Protein AF-A0A931L0X5-F1 (afdb_monomer)

Solvent-accessible surface area (backbone atoms only — not comparable to full-atom values): 12148 Å² total; per-residue (Å²): 142,81,86,83,79,82,79,72,86,76,86,84,64,83,80,80,80,68,85,73,85,67,81,81,70,59,64,71,62,54,51,55,50,45,56,51,48,52,60,43,73,73,31,73,64,47,58,53,52,53,51,51,50,53,50,52,52,52,51,48,46,69,73,38,57,85,93,69,36,87,44,85,59,88,48,49,61,60,52,52,51,52,53,50,52,55,60,59,45,52,61,56,49,52,60,49,46,57,52,50,53,52,51,51,50,52,53,50,51,52,50,50,55,49,48,54,49,51,50,52,52,49,53,49,50,53,51,52,50,52,51,51,50,50,56,49,50,66,73,62,30,68,67,56,55,49,47,54,54,44,54,55,49,50,54,50,52,52,51,50,50,51,53,53,50,54,52,51,52,60,62,56,64,78,74,71,82,80,84,84,86,81,87,81,90,85,88,87,82,89,82,85,88,80,86,88,134

Radius of gyration: 58.22 Å; Cα contacts (8 Å, |Δi|>4): 18; chains: 1; bounding box: 134×141×143 Å

Sequence (197 aa):
MARESSRGPRLDQPLERGITLRPSVDPERVGRLSERIARFLGSWRFIGYMTAFIVAWVTWNVAGPKSLRFDEWQFIGLTLLLSLQASYAAPLILLAQNRQADRDRVQYQEDRARTERLIADTEYLMREIASLRVALGEVATRDYLRSELRDLLDDLDEREARIAQSRKKKGKGAAREPLPDDDADEEPGVGTPASAE

Secondary structure (DSSP, 8-state):
-------PPPTTS-------------HHHHHHHHHHHHHHHTSHHHHHHHHHHHHHHHHHHHHS-GGG-S--STTHHHHHHHHHHHHHHHHHHHHHHHHHHHHHHHHHHHHHHHHHHHHHHHHHHHHHHHHHHHHHHHHT-HHHHHHHHHHHHHHHHHHHHHHHHHHHHHHHHTT--PPPPPP--------------

Foldseek 3Di:
DDDDDDDDDDPPDPPPPPPPPPPPPPCVVLVVVLVVVVVLVPDPVNVVVVVVVVVVLVCCQVVPDPVPNPDPDDPVVVVVVVVVVVVVVVVSVVSSVVVVVVVVVVVVVVVVVVVVVVVVVVVVVVVVVVVVVVVCCVVPPVVVVVVVVVVVVVVVVVVVVVVVVVVVVVVVVVVDDDDDDDDDDDDDDDDDDDDDD

pLDDT: mean 76.46, std 15.58, range [41.47, 97.38]

Structure (mmCIF, N/CA/C/O backbone):
data_AF-A0A931L0X5-F1
#
_entry.id   AF-A0A931L0X5-F1
#
loop_
_atom_site.group_PDB
_atom_site.id
_atom_site.type_symbol
_atom_site.label_atom_id
_atom_site.label_alt_id
_atom_site.label_comp_id
_atom_site.label_asym_id
_atom_site.label_entity_id
_atom_site.label_seq_id
_atom_site.pdbx_PDB_ins_code
_atom_site.Cartn_x
_atom_site.Cartn_y
_atom_site.Cartn_z
_atom_site.occupancy
_atom_site.B_iso_or_equiv
_atom_site.auth_seq_id
_atom_site.auth_comp_id
_atom_site.auth_asym_id
_atom_site.auth_atom_id
_atom_site.pdbx_PDB_model_num
ATOM 1 N N . MET A 1 1 ? -26.056 67.858 12.641 1.00 46.88 1 MET A N 1
ATOM 2 C CA . MET A 1 1 ? -24.618 67.533 12.768 1.00 46.88 1 MET A CA 1
ATOM 3 C C . MET A 1 1 ? -24.477 66.042 13.040 1.00 46.88 1 MET A C 1
ATOM 5 O O . MET A 1 1 ? -24.673 65.628 14.172 1.00 46.88 1 MET A O 1
ATOM 9 N N . ALA A 1 2 ? -24.176 65.240 12.021 1.00 44.97 2 ALA A N 1
ATOM 10 C CA . ALA A 1 2 ? -23.762 63.847 12.183 1.00 44.97 2 ALA A CA 1
ATOM 11 C C . ALA A 1 2 ? -22.437 63.698 11.426 1.00 44.97 2 ALA A C 1
ATOM 13 O O . ALA A 1 2 ? -22.382 63.976 10.232 1.00 44.97 2 ALA A O 1
ATOM 14 N N . ARG A 1 3 ? -21.350 63.394 12.145 1.00 50.97 3 ARG A N 1
ATOM 15 C CA . ARG A 1 3 ? -20.021 63.192 11.557 1.00 50.97 3 ARG A CA 1
ATOM 16 C C . ARG A 1 3 ? -19.936 61.768 11.022 1.00 50.97 3 ARG A C 1
ATOM 18 O O . ARG A 1 3 ? -19.975 60.811 11.790 1.00 50.97 3 ARG A O 1
ATOM 25 N N . GLU A 1 4 ? -19.796 61.658 9.713 1.00 52.59 4 GLU A N 1
ATOM 26 C CA . GLU A 1 4 ? -19.489 60.422 9.007 1.00 52.59 4 GLU A CA 1
ATOM 27 C C . GLU A 1 4 ? -18.023 60.058 9.284 1.00 52.59 4 GLU A C 1
ATOM 29 O O . GLU A 1 4 ? -17.098 60.808 8.971 1.00 52.59 4 GLU A O 1
ATOM 34 N N . SER A 1 5 ? -17.802 58.943 9.978 1.00 53.59 5 SER A N 1
ATOM 35 C CA . SER A 1 5 ? -16.467 58.450 10.315 1.00 53.59 5 SER A CA 1
ATOM 36 C C . SER A 1 5 ? -15.998 57.494 9.222 1.00 53.59 5 SER A C 1
ATOM 38 O O . SER A 1 5 ? -16.302 56.304 9.235 1.00 53.59 5 SER A O 1
ATOM 40 N N . SER A 1 6 ? -15.246 58.033 8.262 1.00 57.66 6 SER A N 1
ATOM 41 C CA . SER A 1 6 ? -14.539 57.246 7.250 1.00 57.66 6 SER A CA 1
ATOM 42 C C . SER A 1 6 ? -13.480 56.368 7.927 1.00 57.66 6 SER A C 1
ATOM 44 O O . SER A 1 6 ? -12.450 56.854 8.398 1.00 57.66 6 SER A O 1
ATOM 46 N N . ARG A 1 7 ? -13.752 55.062 8.035 1.00 61.16 7 ARG A N 1
ATOM 47 C CA . ARG A 1 7 ? -12.764 54.060 8.458 1.00 61.16 7 ARG A CA 1
ATOM 48 C C . ARG A 1 7 ? -11.883 53.720 7.260 1.00 61.16 7 ARG A C 1
ATOM 50 O O . ARG A 1 7 ? -12.317 53.011 6.357 1.00 61.16 7 ARG A O 1
ATOM 57 N N . GLY A 1 8 ? -10.651 54.222 7.270 1.00 70.00 8 GLY A N 1
ATOM 58 C CA . GLY A 1 8 ? -9.634 53.848 6.290 1.00 70.00 8 GLY A CA 1
ATOM 59 C C . GLY A 1 8 ? -9.249 52.358 6.371 1.00 70.00 8 GLY A C 1
ATOM 60 O O . GLY A 1 8 ? -9.471 51.720 7.407 1.00 70.00 8 GLY A O 1
ATOM 61 N N . PRO A 1 9 ? -8.669 51.791 5.295 1.00 61.50 9 PRO A N 1
ATOM 62 C CA . PRO A 1 9 ? -8.225 50.400 5.258 1.00 61.50 9 PRO A CA 1
ATOM 63 C C . PRO A 1 9 ? -7.158 50.147 6.329 1.00 61.50 9 PRO A C 1
ATOM 65 O O . PRO A 1 9 ? -6.150 50.848 6.399 1.00 61.50 9 PRO A O 1
ATOM 68 N N . ARG A 1 10 ? -7.397 49.157 7.193 1.00 61.41 10 ARG A N 1
ATOM 69 C CA . ARG A 1 10 ? -6.482 48.776 8.276 1.00 61.41 10 ARG A CA 1
ATOM 70 C C . ARG A 1 10 ? -5.200 48.173 7.693 1.00 61.41 10 ARG A C 1
ATOM 72 O O . ARG A 1 10 ? -5.260 47.166 6.999 1.00 61.41 10 ARG A O 1
ATOM 79 N N . LEU A 1 11 ? -4.064 48.781 8.030 1.00 62.03 11 LEU A N 1
ATOM 80 C CA . LEU A 1 11 ? -2.701 48.420 7.605 1.00 62.03 11 LEU A CA 1
ATOM 81 C C . LEU A 1 11 ? -2.103 47.203 8.349 1.00 62.03 11 LEU A C 1
ATOM 83 O O . LEU A 1 11 ? -0.922 46.921 8.193 1.00 62.03 11 LEU A O 1
ATOM 87 N N . ASP A 1 12 ? -2.903 46.478 9.136 1.00 62.66 12 ASP A N 1
ATOM 88 C CA . ASP A 1 12 ? -2.443 45.403 10.037 1.00 62.66 12 ASP A CA 1
ATOM 89 C C . ASP A 1 12 ? -2.510 43.988 9.442 1.00 62.66 12 ASP A C 1
ATOM 91 O O . ASP A 1 12 ? -2.267 43.003 10.137 1.00 62.66 12 ASP A O 1
ATOM 95 N N . GLN A 1 13 ? -2.852 43.846 8.162 1.00 65.62 13 GLN A N 1
ATOM 96 C CA . GLN A 1 13 ? -2.808 42.546 7.495 1.00 65.62 13 GLN A CA 1
ATOM 97 C C . GLN A 1 13 ? -1.545 42.484 6.639 1.00 65.62 13 GLN A C 1
ATOM 99 O O . GLN A 1 13 ? -1.450 43.249 5.674 1.00 65.62 13 GLN A O 1
ATOM 104 N N . PRO A 1 14 ? -0.569 41.611 6.954 1.00 57.75 14 PRO A N 1
ATOM 105 C CA . PRO A 1 14 ? 0.544 41.401 6.047 1.00 57.75 14 PRO A CA 1
ATOM 106 C C . PRO A 1 14 ? -0.031 40.909 4.716 1.00 57.75 14 PRO A C 1
ATOM 108 O O . PRO A 1 14 ? -0.659 39.853 4.645 1.00 57.75 14 PRO A O 1
ATOM 111 N N . LEU A 1 15 ? 0.142 41.703 3.655 1.00 63.16 15 LEU A N 1
ATOM 112 C CA . LEU A 1 15 ? -0.105 41.242 2.296 1.00 63.16 15 LEU A CA 1
ATOM 113 C C . LEU A 1 15 ? 0.937 40.164 1.993 1.00 63.16 15 LEU A C 1
ATOM 115 O O . LEU A 1 15 ? 2.028 40.456 1.503 1.00 63.16 15 LEU A O 1
ATOM 119 N N . GLU A 1 16 ? 0.593 38.908 2.259 1.00 57.03 16 GLU A N 1
ATOM 120 C CA . GLU A 1 16 ? 1.316 37.754 1.741 1.00 57.03 16 GLU A CA 1
ATOM 121 C C . GLU A 1 16 ? 1.085 37.668 0.230 1.00 57.03 16 GLU A C 1
ATOM 123 O O . GLU A 1 16 ? 0.343 36.834 -0.287 1.00 57.03 16 GLU A O 1
ATOM 128 N N . ARG A 1 17 ? 1.727 38.564 -0.523 1.00 55.00 17 ARG A N 1
ATOM 129 C CA . ARG A 1 17 ? 1.805 38.475 -1.980 1.00 55.00 17 ARG A CA 1
ATOM 130 C C . ARG A 1 17 ? 2.902 37.483 -2.353 1.00 55.00 17 ARG A C 1
ATOM 132 O O . ARG A 1 17 ? 3.867 37.812 -3.032 1.00 55.00 17 ARG A O 1
ATOM 139 N N . GLY A 1 18 ? 2.748 36.253 -1.873 1.00 61.31 18 GLY A N 1
ATOM 140 C CA . GLY A 1 18 ? 3.512 35.119 -2.353 1.00 61.31 18 GLY A CA 1
ATOM 141 C C . GLY A 1 18 ? 2.998 34.769 -3.741 1.00 61.31 18 GLY A C 1
ATOM 142 O O . GLY A 1 18 ? 1.877 34.282 -3.884 1.00 61.31 18 GLY A O 1
ATOM 143 N N . ILE A 1 19 ? 3.807 35.012 -4.772 1.00 62.66 19 ILE A N 1
ATOM 144 C CA . ILE A 1 19 ? 3.613 34.378 -6.078 1.00 62.66 19 ILE A CA 1
ATOM 145 C C . ILE A 1 19 ? 3.841 32.883 -5.845 1.00 62.66 19 ILE A C 1
ATOM 147 O O . ILE A 1 19 ? 4.950 32.368 -5.962 1.00 62.66 19 ILE A O 1
ATOM 151 N N . THR A 1 20 ? 2.793 32.186 -5.421 1.00 60.72 20 THR A N 1
ATOM 152 C CA . THR A 1 20 ? 2.813 30.740 -5.275 1.00 60.72 20 THR A CA 1
ATOM 153 C C . THR A 1 20 ? 2.701 30.157 -6.676 1.00 60.72 20 THR A C 1
ATOM 155 O O . THR A 1 20 ? 1.620 29.874 -7.181 1.00 60.72 20 THR A O 1
ATOM 158 N N . LEU A 1 21 ? 3.852 29.978 -7.330 1.00 58.06 21 LEU A N 1
ATOM 159 C CA . LEU A 1 21 ? 3.999 29.044 -8.444 1.00 58.06 21 LEU A CA 1
ATOM 160 C C . LEU A 1 21 ? 3.809 27.627 -7.889 1.00 58.06 21 LEU A C 1
ATOM 162 O O . LEU A 1 21 ? 4.753 26.865 -7.710 1.00 58.06 21 LEU A O 1
ATOM 166 N N . ARG A 1 22 ? 2.567 27.280 -7.554 1.00 60.06 22 ARG A N 1
ATOM 167 C CA . ARG A 1 22 ? 2.145 25.891 -7.441 1.00 60.06 22 ARG A CA 1
ATOM 168 C C . ARG A 1 22 ? 1.730 25.483 -8.847 1.00 60.06 22 ARG A C 1
ATOM 170 O O . ARG A 1 22 ? 0.642 25.874 -9.264 1.00 60.06 22 ARG A O 1
ATOM 177 N N . PRO A 1 23 ? 2.566 24.761 -9.612 1.00 60.97 23 PRO A N 1
ATOM 178 C CA . PRO A 1 23 ? 2.079 24.142 -10.830 1.00 60.97 23 PRO A CA 1
ATOM 179 C C . PRO A 1 23 ? 0.945 23.194 -10.426 1.00 60.97 23 PRO A C 1
ATOM 181 O O . PRO A 1 23 ? 1.174 22.168 -9.787 1.00 60.97 23 PRO A O 1
ATOM 184 N N . SER A 1 24 ? -0.293 23.581 -10.735 1.00 59.97 24 SER A N 1
ATOM 185 C CA . SER A 1 24 ? -1.482 22.756 -10.552 1.00 59.97 24 SER A CA 1
ATOM 186 C C . SER A 1 24 ? -1.460 21.664 -11.618 1.00 59.97 24 SER A C 1
ATOM 188 O O . SER A 1 24 ? -2.098 21.761 -12.666 1.00 59.97 24 SER A O 1
ATOM 190 N N . VAL A 1 25 ? -0.623 20.654 -11.404 1.00 62.56 25 VAL A N 1
ATOM 191 C CA . VAL A 1 25 ? -0.620 19.459 -12.240 1.00 62.56 25 VAL A CA 1
ATOM 192 C C . VAL A 1 25 ? -1.900 18.698 -11.908 1.00 62.56 25 VAL A C 1
ATOM 194 O O . VAL A 1 25 ? -2.009 18.161 -10.810 1.00 62.56 25 VAL A O 1
ATOM 197 N N . ASP A 1 26 ? -2.869 18.691 -12.832 1.00 70.94 26 ASP A N 1
ATOM 198 C CA . ASP A 1 26 ? -4.170 18.025 -12.665 1.00 70.94 26 ASP A CA 1
ATOM 199 C C . ASP A 1 26 ? -3.981 16.555 -12.225 1.00 70.94 26 ASP A C 1
ATOM 201 O O . ASP A 1 26 ? -3.551 15.715 -13.038 1.00 70.94 26 ASP A O 1
ATOM 205 N N . PRO A 1 27 ? -4.317 16.207 -10.971 1.00 65.06 27 PRO A N 1
ATOM 206 C CA . PRO A 1 27 ? -4.057 14.881 -10.418 1.00 65.06 27 PRO A CA 1
ATOM 207 C C . PRO A 1 27 ? -4.830 13.773 -11.154 1.00 65.06 27 PRO A C 1
ATOM 209 O O . PRO A 1 27 ? -4.306 12.667 -11.318 1.00 65.06 27 PRO A O 1
ATOM 212 N N . GLU A 1 28 ? -6.016 14.053 -11.713 1.00 69.25 28 GLU A N 1
ATOM 213 C CA . GLU A 1 28 ? -6.766 13.090 -12.534 1.00 69.25 28 GLU A CA 1
ATOM 214 C C . GLU A 1 28 ? -6.077 12.719 -13.858 1.00 69.25 28 GLU A C 1
ATOM 216 O O . GLU A 1 28 ? -6.236 11.594 -14.349 1.00 69.25 28 GLU A O 1
ATOM 221 N N . ARG A 1 29 ? -5.346 13.647 -14.495 1.00 70.62 29 ARG A N 1
ATOM 222 C CA . ARG A 1 29 ? -4.695 13.384 -15.795 1.00 70.62 29 ARG A CA 1
ATOM 223 C C . ARG A 1 29 ? -3.468 12.502 -15.610 1.00 70.62 29 ARG A C 1
ATOM 225 O O . ARG A 1 29 ? -3.312 11.504 -16.315 1.00 70.62 29 ARG A O 1
ATOM 232 N N . VAL A 1 30 ? -2.650 12.830 -14.614 1.00 68.38 30 VAL A N 1
ATOM 233 C CA . VAL A 1 30 ? -1.485 12.027 -14.228 1.00 68.38 30 VAL A CA 1
ATOM 234 C C . VAL A 1 30 ? -1.932 10.673 -13.683 1.00 68.38 30 VAL A C 1
ATOM 236 O O . VAL A 1 30 ? -1.356 9.650 -14.038 1.00 68.38 30 VAL A O 1
ATOM 239 N N . GLY A 1 31 ? -3.023 10.625 -12.913 1.00 68.75 31 GLY A N 1
ATOM 240 C CA . GLY A 1 31 ? -3.539 9.381 -12.352 1.00 68.75 31 GLY A CA 1
ATOM 241 C C . GLY A 1 31 ? -3.934 8.339 -13.403 1.00 68.75 31 GLY A C 1
ATOM 242 O O . GLY A 1 31 ? -3.575 7.166 -13.260 1.00 68.75 31 GLY A O 1
ATOM 243 N N . ARG A 1 32 ? -4.616 8.768 -14.474 1.00 74.69 32 ARG A N 1
ATOM 244 C CA . ARG A 1 32 ? -4.987 7.903 -15.607 1.00 74.69 32 ARG A CA 1
ATOM 245 C C . ARG A 1 32 ? -3.776 7.477 -16.437 1.00 74.69 32 ARG A C 1
ATOM 247 O O . ARG A 1 32 ? -3.718 6.335 -16.896 1.00 74.69 32 ARG A O 1
ATOM 254 N N . LEU A 1 33 ? -2.804 8.373 -16.617 1.00 71.00 33 LEU A N 1
ATOM 255 C CA . LEU A 1 33 ? -1.562 8.068 -17.325 1.00 71.00 33 LEU A CA 1
ATOM 256 C C . LEU A 1 33 ? -0.737 7.019 -16.567 1.00 71.00 33 LEU A C 1
ATOM 258 O O . LEU A 1 33 ? -0.349 6.012 -17.156 1.00 71.00 33 LEU A O 1
ATOM 262 N N . SER A 1 34 ? -0.552 7.192 -15.258 1.00 70.62 34 SER A N 1
ATOM 263 C CA . SER A 1 34 ? 0.202 6.261 -14.413 1.00 70.62 34 SER A CA 1
ATOM 264 C C . SER A 1 34 ? -0.427 4.872 -14.367 1.00 70.62 34 SER A C 1
ATOM 266 O O . SER A 1 34 ? 0.283 3.877 -14.415 1.00 70.62 34 SER A O 1
ATOM 268 N N . GLU A 1 35 ? -1.755 4.769 -14.332 1.00 77.44 35 GLU A N 1
ATOM 269 C CA . GLU A 1 35 ? -2.443 3.472 -14.366 1.00 77.44 35 GLU A CA 1
ATOM 270 C C . GLU A 1 35 ? -2.296 2.747 -15.712 1.00 77.44 35 GLU A C 1
ATOM 272 O O . GLU A 1 35 ? -2.238 1.516 -15.772 1.00 77.44 35 GLU A O 1
ATOM 277 N N . ARG A 1 36 ? -2.191 3.499 -16.812 1.00 78.38 36 ARG A N 1
ATOM 278 C CA . ARG A 1 36 ? -1.884 2.937 -18.130 1.00 78.38 36 ARG A CA 1
ATOM 279 C C . ARG A 1 36 ? -0.424 2.490 -18.216 1.00 78.38 36 ARG A C 1
ATOM 281 O O . ARG A 1 36 ? -0.170 1.396 -18.710 1.00 78.38 36 ARG A O 1
ATOM 288 N N . ILE A 1 37 ? 0.505 3.296 -17.701 1.00 76.62 37 ILE A N 1
ATOM 289 C CA . ILE A 1 37 ? 1.940 2.982 -17.655 1.00 76.62 37 ILE A CA 1
ATOM 290 C C . ILE A 1 37 ? 2.197 1.761 -16.764 1.00 76.62 37 ILE A C 1
ATOM 292 O O . ILE A 1 37 ? 2.895 0.852 -17.192 1.00 76.62 37 ILE A O 1
ATOM 296 N N . ALA A 1 38 ? 1.584 1.676 -15.581 1.00 78.50 38 ALA A N 1
ATOM 297 C CA . ALA A 1 38 ? 1.747 0.544 -14.667 1.00 78.50 38 ALA A CA 1
ATOM 298 C C . ALA A 1 38 ? 1.288 -0.781 -15.296 1.00 78.50 38 ALA A C 1
ATOM 300 O O . ALA A 1 38 ? 2.010 -1.776 -15.254 1.00 78.50 38 ALA A O 1
ATOM 301 N N . ARG A 1 39 ? 0.123 -0.784 -15.960 1.00 80.69 39 ARG A N 1
ATOM 302 C CA . ARG A 1 39 ? -0.362 -1.962 -16.698 1.00 80.69 39 ARG A CA 1
ATOM 303 C C . ARG A 1 39 ? 0.516 -2.312 -17.900 1.00 80.69 39 ARG A C 1
ATOM 305 O O . ARG A 1 39 ? 0.600 -3.479 -18.269 1.00 80.69 39 ARG A O 1
ATOM 312 N N . PHE A 1 40 ? 1.149 -1.317 -18.515 1.00 79.25 40 PHE A N 1
ATOM 313 C CA . PHE A 1 40 ? 2.022 -1.514 -19.667 1.00 79.25 40 PHE A CA 1
ATOM 314 C C . PHE A 1 40 ? 3.392 -2.079 -19.264 1.00 79.25 40 PHE A C 1
ATOM 316 O O . PHE A 1 40 ? 3.806 -3.090 -19.823 1.00 79.25 40 PHE A O 1
ATOM 323 N N . LEU A 1 41 ? 4.052 -1.495 -18.256 1.00 81.38 41 LEU A N 1
ATOM 324 C CA . LEU A 1 41 ? 5.352 -1.948 -17.736 1.00 81.38 41 LEU A CA 1
ATOM 325 C C . LEU A 1 41 ? 5.273 -3.329 -17.068 1.00 81.38 41 LEU A C 1
ATOM 327 O O . LEU A 1 41 ? 6.222 -4.097 -17.161 1.00 81.38 41 LEU A O 1
ATOM 331 N N . GLY A 1 42 ? 4.147 -3.665 -16.428 1.00 76.38 42 GLY A N 1
ATOM 332 C CA . GLY A 1 42 ? 3.932 -4.980 -15.811 1.00 76.38 42 GLY A CA 1
ATOM 333 C C . GLY A 1 42 ? 3.549 -6.098 -16.790 1.00 76.38 42 GLY A C 1
ATOM 334 O O . GLY A 1 42 ? 3.360 -7.237 -16.372 1.00 76.38 42 GLY A O 1
ATOM 335 N N . SER A 1 43 ? 3.396 -5.803 -18.086 1.00 87.75 43 SER A N 1
ATOM 336 C CA . SER A 1 43 ? 2.981 -6.789 -19.086 1.00 87.75 43 SER A CA 1
ATOM 337 C C . SER A 1 43 ? 4.180 -7.456 -19.760 1.00 87.75 43 SER A C 1
ATOM 339 O O . SER A 1 43 ? 5.087 -6.783 -20.245 1.00 87.75 43 SER A O 1
ATOM 341 N N . TRP A 1 44 ? 4.123 -8.781 -19.939 1.00 90.25 44 TRP A N 1
ATOM 342 C CA . TRP A 1 44 ? 5.108 -9.546 -20.725 1.00 90.25 44 TRP A CA 1
ATOM 343 C C . TRP A 1 44 ? 5.284 -9.020 -22.163 1.00 90.25 44 TRP A C 1
ATOM 345 O O . TRP A 1 44 ? 6.337 -9.170 -22.782 1.00 90.25 44 TRP A O 1
ATOM 355 N N . ARG A 1 45 ? 4.258 -8.347 -22.703 1.00 88.50 45 ARG A N 1
ATOM 356 C CA . ARG A 1 45 ? 4.294 -7.742 -24.040 1.00 88.50 45 ARG A CA 1
ATOM 357 C C . ARG A 1 45 ? 5.338 -6.631 -24.155 1.00 88.50 45 ARG A C 1
ATOM 359 O O . ARG A 1 45 ? 5.948 -6.508 -25.210 1.00 88.50 45 ARG A O 1
ATOM 366 N N . PHE A 1 46 ? 5.551 -5.842 -23.099 1.00 88.75 46 PHE A N 1
ATOM 367 C CA . PHE A 1 46 ? 6.530 -4.750 -23.105 1.00 88.75 46 PHE A CA 1
ATOM 368 C C . PHE A 1 46 ? 7.951 -5.278 -23.302 1.00 88.75 46 PHE A C 1
ATOM 370 O O . PHE A 1 46 ? 8.673 -4.791 -24.170 1.00 88.75 46 PHE A O 1
ATOM 377 N N . ILE A 1 47 ? 8.304 -6.331 -22.560 1.00 89.94 47 ILE A N 1
ATOM 378 C CA . ILE A 1 47 ? 9.598 -7.009 -22.679 1.00 89.94 47 ILE A CA 1
ATOM 379 C C . ILE A 1 47 ? 9.784 -7.518 -24.114 1.00 89.94 47 ILE A C 1
ATOM 381 O O . ILE A 1 47 ? 10.802 -7.230 -24.735 1.00 89.94 47 ILE A O 1
ATOM 385 N N . GLY A 1 48 ? 8.767 -8.176 -24.683 1.00 93.69 48 GLY A N 1
ATOM 386 C CA . GLY A 1 48 ? 8.806 -8.653 -26.069 1.00 93.69 48 GLY A CA 1
ATOM 387 C C . GLY A 1 48 ? 9.054 -7.542 -27.100 1.00 93.69 48 GLY A C 1
ATOM 388 O O . GLY A 1 48 ? 9.917 -7.695 -27.963 1.00 93.69 48 GLY A O 1
ATOM 389 N N . TYR A 1 49 ? 8.348 -6.409 -27.000 1.00 93.00 49 TYR A N 1
ATOM 390 C CA . TYR A 1 49 ? 8.565 -5.264 -27.896 1.00 93.00 49 TYR A CA 1
ATOM 391 C C . TYR A 1 49 ? 9.962 -4.649 -27.738 1.00 93.00 49 TYR A C 1
ATOM 393 O O . TYR A 1 49 ? 10.598 -4.337 -28.743 1.00 93.00 49 TYR A O 1
ATOM 401 N N . MET A 1 50 ? 10.459 -4.504 -26.505 1.00 90.69 50 MET A N 1
ATOM 402 C CA . MET A 1 50 ? 11.795 -3.957 -26.242 1.00 90.69 50 MET A CA 1
ATOM 403 C C . MET A 1 50 ? 12.901 -4.859 -26.794 1.00 90.69 50 MET A C 1
ATOM 405 O O . MET A 1 50 ? 13.817 -4.373 -27.457 1.00 90.69 50 MET A O 1
ATOM 409 N N . THR A 1 51 ? 12.801 -6.174 -26.592 1.00 92.56 51 THR A N 1
ATOM 410 C CA . THR A 1 51 ? 13.748 -7.135 -27.168 1.00 92.56 51 THR A CA 1
ATOM 411 C C . THR A 1 51 ? 13.706 -7.102 -28.694 1.00 92.56 51 THR A C 1
ATOM 413 O O . THR A 1 51 ? 14.758 -7.043 -29.325 1.00 92.56 51 THR A O 1
ATOM 416 N N . ALA A 1 52 ? 12.513 -7.073 -29.296 1.00 95.00 52 ALA A N 1
ATOM 417 C CA . ALA A 1 52 ? 12.369 -6.984 -30.747 1.00 95.00 52 ALA A CA 1
ATOM 418 C C . ALA A 1 52 ? 12.979 -5.692 -31.315 1.00 95.00 52 ALA A C 1
ATOM 420 O O . ALA A 1 52 ? 13.650 -5.744 -32.342 1.00 95.00 52 ALA A O 1
ATOM 421 N N . PHE A 1 53 ? 12.801 -4.553 -30.637 1.00 92.88 53 PHE A N 1
ATOM 422 C CA . PHE A 1 53 ? 13.407 -3.279 -31.027 1.00 92.88 53 PHE A CA 1
ATOM 423 C C . PHE A 1 53 ? 14.940 -3.342 -31.007 1.00 92.88 53 PHE A C 1
ATOM 425 O O . PHE A 1 53 ? 15.577 -2.968 -31.990 1.00 92.88 53 PHE A O 1
ATOM 432 N N . ILE A 1 54 ? 15.532 -3.866 -29.927 1.00 90.88 54 ILE A N 1
ATOM 433 C CA . ILE A 1 54 ? 16.991 -4.015 -29.810 1.00 90.88 54 ILE A CA 1
ATOM 434 C C . ILE A 1 54 ? 17.522 -4.946 -30.904 1.00 90.88 54 ILE A C 1
ATOM 436 O O . ILE A 1 54 ? 18.481 -4.600 -31.590 1.00 90.88 54 ILE A O 1
ATOM 440 N N . VAL A 1 55 ? 16.883 -6.102 -31.107 1.00 92.44 55 VAL A N 1
ATOM 441 C CA . VAL A 1 55 ? 17.284 -7.061 -32.147 1.00 92.44 55 VAL A CA 1
ATOM 442 C C . VAL A 1 55 ? 17.183 -6.428 -33.532 1.00 92.44 55 VAL A C 1
ATOM 444 O O . VAL A 1 55 ? 18.150 -6.486 -34.282 1.00 92.44 55 VAL A O 1
ATOM 447 N N . ALA A 1 56 ? 16.071 -5.763 -33.856 1.00 90.50 56 ALA A N 1
ATOM 448 C CA . ALA A 1 56 ? 15.896 -5.087 -35.139 1.00 90.50 56 ALA A CA 1
ATOM 449 C C . ALA A 1 56 ? 16.966 -4.010 -35.373 1.00 90.50 56 ALA A C 1
ATOM 451 O O . ALA A 1 56 ? 17.524 -3.930 -36.466 1.00 90.50 56 ALA A O 1
ATOM 452 N N . TRP A 1 57 ? 17.304 -3.226 -34.345 1.00 86.94 57 TRP A N 1
ATOM 453 C CA . TRP A 1 57 ? 18.347 -2.202 -34.416 1.00 86.94 57 TRP A CA 1
ATOM 454 C C . TRP A 1 57 ? 19.735 -2.795 -34.671 1.00 86.94 57 TRP A C 1
ATOM 456 O O . TRP A 1 57 ? 20.493 -2.291 -35.507 1.00 86.94 57 TRP A O 1
ATOM 466 N N . VAL A 1 58 ? 20.068 -3.880 -33.966 1.00 86.00 58 VAL A N 1
ATOM 467 C CA . VAL A 1 58 ? 21.329 -4.606 -34.149 1.00 86.00 58 VAL A CA 1
ATOM 468 C C . VAL A 1 58 ? 21.382 -5.218 -35.547 1.00 86.00 58 VAL A C 1
ATOM 470 O O . VAL A 1 58 ? 22.358 -5.005 -36.262 1.00 86.00 58 VAL A O 1
ATOM 473 N N . THR A 1 59 ? 20.328 -5.915 -35.983 1.00 86.69 59 THR A N 1
ATOM 474 C CA . THR A 1 59 ? 20.247 -6.513 -37.323 1.00 86.69 59 THR A CA 1
ATOM 475 C C . THR A 1 59 ? 20.387 -5.457 -38.416 1.00 86.69 59 THR A C 1
ATOM 477 O O . THR A 1 59 ? 21.146 -5.670 -39.359 1.00 86.69 59 THR A O 1
ATOM 480 N N . TRP A 1 60 ? 19.727 -4.304 -38.275 1.00 83.75 60 TRP A N 1
ATOM 481 C CA . TRP A 1 60 ? 19.830 -3.197 -39.226 1.00 83.75 60 TRP A CA 1
ATOM 482 C C . TRP A 1 60 ? 21.259 -2.650 -39.329 1.00 83.75 60 TRP A C 1
ATOM 484 O O . TRP A 1 60 ? 21.772 -2.471 -40.431 1.00 83.75 60 TRP A O 1
ATOM 494 N N . ASN A 1 61 ? 21.944 -2.437 -38.202 1.00 80.38 61 ASN A N 1
ATOM 495 C CA . ASN A 1 61 ? 23.323 -1.935 -38.209 1.00 80.38 61 ASN A CA 1
ATOM 496 C C . ASN A 1 61 ? 24.345 -2.981 -38.695 1.00 80.38 61 ASN A C 1
ATOM 498 O O . ASN A 1 61 ? 25.333 -2.629 -39.345 1.00 80.38 61 ASN A O 1
ATOM 502 N N . VAL A 1 62 ? 24.109 -4.273 -38.441 1.00 79.31 62 VAL A N 1
ATOM 503 C CA . VAL A 1 62 ? 24.992 -5.358 -38.900 1.00 79.31 62 VAL A CA 1
ATOM 504 C C . VAL A 1 62 ? 24.822 -5.627 -40.398 1.00 79.31 62 VAL A C 1
ATOM 506 O O . VAL A 1 62 ? 25.828 -5.660 -41.108 1.00 79.31 62 VAL A O 1
ATOM 509 N N . ALA A 1 63 ? 23.584 -5.788 -40.876 1.00 77.25 63 ALA A N 1
ATOM 510 C CA . ALA A 1 63 ? 23.268 -6.180 -42.254 1.00 77.25 63 ALA A CA 1
ATOM 511 C C . ALA A 1 63 ? 23.096 -4.997 -43.228 1.00 77.25 63 ALA A C 1
ATOM 513 O O . ALA A 1 63 ? 23.043 -5.206 -44.440 1.00 77.25 63 ALA A O 1
ATOM 514 N N . GLY A 1 64 ? 23.006 -3.763 -42.722 1.00 74.94 64 GLY A N 1
ATOM 515 C CA . GLY A 1 64 ? 22.867 -2.558 -43.537 1.00 74.94 64 GLY A CA 1
ATOM 516 C C . GLY A 1 64 ? 24.116 -2.238 -44.381 1.00 74.94 64 GLY A C 1
ATOM 517 O O . GLY A 1 64 ? 25.240 -2.538 -43.960 1.00 74.94 64 GLY A O 1
ATOM 518 N N . PRO A 1 65 ? 23.957 -1.602 -45.561 1.00 68.62 65 PRO A N 1
ATOM 519 C CA . PRO A 1 65 ? 25.077 -1.126 -46.375 1.00 68.62 65 PRO A CA 1
ATOM 520 C C . PRO A 1 65 ? 25.993 -0.203 -45.565 1.00 68.62 65 PRO A C 1
ATOM 522 O O . PRO A 1 65 ? 25.498 0.635 -44.816 1.00 68.62 65 PRO A O 1
ATOM 525 N N . LYS A 1 66 ? 27.320 -0.299 -45.744 1.00 64.88 66 LYS A N 1
ATOM 526 C CA . LYS A 1 66 ? 28.305 0.510 -44.990 1.00 64.88 66 LYS A CA 1
ATOM 527 C C . LYS A 1 66 ? 28.032 2.022 -45.046 1.00 64.88 66 LYS A C 1
ATOM 529 O O . LYS A 1 66 ? 28.311 2.709 -44.080 1.00 64.88 66 LYS A O 1
ATOM 534 N N . SER A 1 67 ? 27.428 2.518 -46.127 1.00 65.38 67 SER A N 1
ATOM 535 C CA . SER A 1 67 ? 27.044 3.926 -46.310 1.00 65.38 67 SER A CA 1
ATOM 536 C C . SER A 1 67 ? 25.792 4.374 -45.539 1.00 65.38 67 SER A C 1
ATOM 538 O O . SER A 1 67 ? 25.546 5.569 -45.433 1.00 65.38 67 SER A O 1
ATOM 540 N N . LEU A 1 68 ? 24.986 3.438 -45.030 1.00 61.72 68 LEU A N 1
ATOM 541 C CA . LEU A 1 68 ? 23.728 3.672 -44.302 1.00 61.72 68 LEU A CA 1
ATOM 542 C C . LEU A 1 68 ? 23.784 3.132 -42.864 1.00 61.72 68 LEU A C 1
ATOM 544 O O . LEU A 1 68 ? 22.760 3.056 -42.180 1.00 61.72 68 LEU A O 1
ATOM 548 N N . ARG A 1 69 ? 24.976 2.739 -42.399 1.00 64.31 69 ARG A N 1
ATOM 549 C CA . ARG A 1 69 ? 25.202 2.351 -41.009 1.00 64.31 69 ARG A CA 1
ATOM 550 C C . ARG A 1 69 ? 25.098 3.591 -40.133 1.00 64.31 69 ARG A C 1
ATOM 552 O O . ARG A 1 69 ? 25.979 4.440 -40.143 1.00 64.31 69 ARG A O 1
ATOM 559 N N . PHE A 1 70 ? 24.004 3.681 -39.384 1.00 61.09 70 PHE A N 1
ATOM 560 C CA . PHE A 1 70 ? 23.786 4.752 -38.414 1.00 61.09 70 PHE A CA 1
ATOM 561 C C . PHE A 1 70 ? 24.798 4.692 -37.254 1.00 61.09 70 PHE A C 1
ATOM 563 O O . PHE A 1 70 ? 25.080 5.721 -36.651 1.00 61.09 70 PHE A O 1
ATOM 570 N N . ASP A 1 71 ? 25.343 3.505 -36.955 1.00 65.25 71 ASP A N 1
ATOM 571 C CA . ASP A 1 71 ? 26.258 3.253 -35.837 1.00 65.25 71 ASP A CA 1
ATOM 572 C C . ASP A 1 71 ? 27.535 2.522 -36.320 1.00 65.25 71 ASP A C 1
ATOM 574 O O . ASP A 1 71 ? 27.629 1.294 -36.314 1.00 65.25 71 ASP A O 1
ATOM 578 N N . GLU A 1 72 ? 28.527 3.280 -36.800 1.00 62.84 72 GLU A N 1
ATOM 579 C CA . GLU A 1 72 ? 29.808 2.749 -37.312 1.00 62.84 72 GLU A CA 1
ATOM 580 C C . GLU A 1 72 ? 30.801 2.393 -36.180 1.00 62.84 72 GLU A C 1
ATOM 582 O O . GLU A 1 72 ? 31.657 1.522 -36.342 1.00 62.84 72 GLU A O 1
ATOM 587 N N . TRP A 1 73 ? 30.636 3.016 -35.005 1.00 59.81 73 TRP A N 1
ATOM 588 C CA . TRP A 1 73 ? 31.397 2.774 -33.774 1.00 59.81 73 TRP A CA 1
ATOM 589 C C . TRP A 1 73 ? 30.512 2.071 -32.735 1.00 59.81 73 TRP A C 1
ATOM 591 O O . TRP A 1 73 ? 29.635 2.697 -32.153 1.00 59.81 73 TRP A O 1
ATOM 601 N N . GLN A 1 74 ? 30.741 0.770 -32.511 1.00 61.78 74 GLN A N 1
ATOM 602 C CA . GLN A 1 74 ? 30.289 -0.032 -31.349 1.00 61.78 74 GLN A CA 1
ATOM 603 C C . GLN A 1 74 ? 28.922 0.347 -30.729 1.00 61.78 74 GLN A C 1
ATOM 605 O O . GLN A 1 74 ? 28.794 0.432 -29.511 1.00 61.78 74 GLN A O 1
ATOM 610 N N . PHE A 1 75 ? 27.887 0.539 -31.553 1.00 78.19 75 PHE A N 1
ATOM 611 C CA . PHE A 1 75 ? 26.514 0.826 -31.111 1.00 78.19 75 PHE A CA 1
ATOM 612 C C . PHE A 1 75 ? 26.398 1.997 -30.103 1.00 78.19 75 PHE A C 1
ATOM 614 O O . PHE A 1 75 ? 25.641 1.921 -29.122 1.00 78.19 75 PHE A O 1
ATOM 621 N N . ILE A 1 76 ? 27.169 3.075 -30.297 1.00 83.06 76 ILE A N 1
ATOM 622 C CA . ILE A 1 76 ? 27.161 4.235 -29.394 1.00 83.06 76 ILE A CA 1
ATOM 623 C C . ILE A 1 76 ? 25.790 4.925 -29.385 1.00 83.06 76 ILE A C 1
ATOM 625 O O . ILE A 1 76 ? 25.322 5.340 -28.325 1.00 83.06 76 ILE A O 1
ATOM 629 N N . GLY A 1 77 ? 25.097 4.972 -30.525 1.00 83.31 77 GLY A N 1
ATOM 630 C CA . GLY A 1 77 ? 23.750 5.531 -30.640 1.00 83.31 77 GLY A CA 1
ATOM 631 C C . GLY A 1 77 ? 22.720 4.750 -29.825 1.00 83.31 77 GLY A C 1
ATOM 632 O O . GLY A 1 77 ? 21.938 5.346 -29.080 1.00 83.31 77 GLY A O 1
ATOM 633 N N . LEU A 1 78 ? 22.768 3.414 -29.887 1.00 87.25 78 LEU A N 1
ATOM 634 C CA . LEU A 1 78 ? 21.937 2.553 -29.035 1.00 87.25 78 LEU A CA 1
ATOM 635 C C . LEU A 1 78 ? 22.231 2.814 -27.549 1.00 87.25 78 LEU A C 1
ATOM 637 O O . LEU A 1 78 ? 21.313 2.977 -26.749 1.00 87.25 78 LEU A O 1
ATOM 641 N N . THR A 1 79 ? 23.507 2.900 -27.177 1.00 89.06 79 THR A N 1
ATOM 642 C CA . THR A 1 79 ? 23.926 3.114 -25.783 1.00 89.06 79 THR A CA 1
ATOM 643 C C . THR A 1 79 ? 23.455 4.465 -25.241 1.00 89.06 79 THR A C 1
ATOM 645 O O . THR A 1 79 ? 22.946 4.547 -24.119 1.00 89.06 79 THR A O 1
ATOM 648 N N . LEU A 1 80 ? 23.564 5.525 -26.045 1.00 89.69 80 LEU A N 1
ATOM 649 C CA . LEU A 1 80 ? 23.078 6.859 -25.696 1.00 89.69 80 LEU A CA 1
ATOM 650 C C . LEU A 1 80 ? 21.556 6.866 -25.519 1.00 89.69 80 LEU A C 1
ATOM 652 O O . LEU A 1 80 ? 21.053 7.421 -24.541 1.00 89.69 80 LEU A O 1
ATOM 656 N N . LEU A 1 81 ? 20.828 6.200 -26.420 1.00 90.12 81 LEU A N 1
ATOM 657 C CA . LEU A 1 81 ? 19.372 6.103 -26.349 1.00 90.12 81 LEU A CA 1
ATOM 658 C C . LEU A 1 81 ? 18.913 5.353 -25.091 1.00 90.12 81 LEU A C 1
ATOM 660 O O . LEU A 1 81 ? 18.011 5.816 -24.396 1.00 90.12 81 LEU A O 1
ATOM 664 N N . LEU A 1 82 ? 19.554 4.228 -24.767 1.00 90.31 82 LEU A N 1
ATOM 665 C CA . LEU A 1 82 ? 19.260 3.451 -23.559 1.00 90.31 82 LEU A CA 1
ATOM 666 C C . LEU A 1 82 ? 19.585 4.247 -22.283 1.00 90.31 82 LEU A C 1
ATOM 668 O O . LEU A 1 82 ? 18.799 4.241 -21.335 1.00 90.31 82 LEU A O 1
ATOM 672 N N . SER A 1 83 ? 20.696 4.988 -22.268 1.00 93.69 83 SER A N 1
ATOM 673 C CA . SER A 1 83 ? 21.069 5.844 -21.132 1.00 93.69 83 SER A CA 1
ATOM 674 C C . SER A 1 83 ? 20.053 6.970 -20.913 1.00 93.69 83 SER A C 1
ATOM 676 O O . SER A 1 83 ? 19.626 7.225 -19.784 1.00 93.69 83 SER A O 1
ATOM 678 N N . LEU A 1 84 ? 19.599 7.607 -21.997 1.00 91.69 84 LEU A N 1
ATOM 679 C CA . LEU A 1 84 ? 18.541 8.613 -21.944 1.00 91.69 84 LEU A CA 1
ATOM 680 C C . LEU A 1 84 ? 17.212 8.011 -21.461 1.00 91.69 84 LEU A C 1
ATOM 682 O O . LEU A 1 84 ? 16.527 8.610 -20.631 1.00 91.69 84 LEU A O 1
ATOM 686 N N . GLN A 1 85 ? 16.864 6.813 -21.940 1.00 92.75 85 GLN A N 1
ATOM 687 C CA . GLN A 1 85 ? 15.649 6.101 -21.546 1.00 92.75 85 GLN A CA 1
ATOM 688 C C . GLN A 1 85 ? 15.625 5.819 -20.039 1.00 92.75 85 GLN A C 1
ATOM 690 O O . GLN A 1 85 ? 14.603 6.058 -19.394 1.00 92.75 85 GLN A O 1
ATOM 695 N N . ALA A 1 86 ? 16.747 5.377 -19.467 1.00 90.19 86 ALA A N 1
ATOM 696 C CA . ALA A 1 86 ? 16.883 5.191 -18.025 1.00 90.19 86 ALA A CA 1
ATOM 697 C C . ALA A 1 86 ? 16.772 6.522 -17.256 1.00 90.19 86 ALA A C 1
ATOM 699 O O . ALA A 1 86 ? 16.070 6.597 -16.246 1.00 90.19 86 ALA A O 1
ATOM 700 N N . SER A 1 87 ? 17.404 7.588 -17.758 1.00 94.38 87 SER A N 1
ATOM 701 C CA . SER A 1 87 ? 17.392 8.910 -17.118 1.00 94.38 87 SER A CA 1
ATOM 702 C C . SER A 1 87 ? 15.989 9.522 -17.039 1.00 94.38 87 SER A C 1
ATOM 704 O O . SER A 1 87 ? 15.599 10.020 -15.985 1.00 94.38 87 SER A O 1
ATOM 706 N N . TYR A 1 88 ? 15.193 9.433 -18.109 1.00 91.56 88 TYR A N 1
ATOM 707 C CA . TYR A 1 88 ? 13.817 9.947 -18.117 1.00 91.56 88 TYR A CA 1
ATOM 708 C C . TYR A 1 88 ? 12.819 9.028 -17.390 1.00 91.56 88 TYR A C 1
ATOM 710 O O . TYR A 1 88 ? 11.769 9.484 -16.930 1.00 91.56 88 TYR A O 1
ATOM 718 N N . ALA A 1 89 ? 13.141 7.743 -17.219 1.00 87.44 89 ALA A N 1
ATOM 719 C CA . ALA A 1 89 ? 12.312 6.837 -16.427 1.00 87.44 89 ALA A CA 1
ATOM 720 C C . ALA A 1 89 ? 12.284 7.232 -14.940 1.00 87.44 89 ALA A C 1
ATOM 722 O O . ALA A 1 89 ? 11.221 7.183 -14.325 1.00 87.44 89 ALA A O 1
ATOM 723 N N . ALA A 1 90 ? 13.409 7.675 -14.370 1.00 83.88 90 ALA A N 1
ATOM 724 C CA . ALA A 1 90 ? 13.508 8.057 -12.959 1.00 83.88 90 ALA A CA 1
ATOM 725 C C . ALA A 1 90 ? 12.471 9.116 -12.509 1.00 83.88 90 ALA A C 1
ATOM 727 O O . ALA A 1 90 ? 11.731 8.842 -11.562 1.00 83.88 90 ALA A O 1
ATOM 728 N N . PRO A 1 91 ? 12.323 10.284 -13.167 1.00 81.19 91 PRO A N 1
ATOM 729 C CA . PRO A 1 91 ? 11.318 11.271 -12.777 1.00 81.19 91 PRO A CA 1
ATOM 730 C C . PRO A 1 91 ? 9.884 10.765 -12.969 1.00 81.19 91 PRO A C 1
ATOM 732 O O . PRO A 1 91 ? 9.031 11.036 -12.127 1.00 81.19 91 PRO A O 1
ATOM 735 N N . LEU A 1 92 ? 9.607 9.985 -14.021 1.00 80.25 92 LEU A N 1
ATOM 736 C CA . LEU A 1 92 ? 8.286 9.376 -14.216 1.00 80.25 92 LEU A CA 1
ATOM 737 C C . LEU A 1 92 ? 7.936 8.385 -13.101 1.00 80.25 92 LEU A C 1
ATOM 739 O O . LEU A 1 92 ? 6.798 8.365 -12.628 1.00 80.25 92 LEU A O 1
ATOM 743 N N . ILE A 1 93 ? 8.911 7.586 -12.665 1.00 82.06 93 ILE A N 1
ATOM 744 C CA . ILE A 1 93 ? 8.753 6.656 -11.546 1.00 82.06 93 ILE A CA 1
ATOM 745 C C . ILE A 1 93 ? 8.508 7.434 -10.249 1.00 82.06 93 ILE A C 1
ATOM 747 O O . ILE A 1 93 ? 7.579 7.093 -9.523 1.00 82.06 93 ILE A O 1
ATOM 751 N N . LEU A 1 94 ? 9.253 8.514 -9.992 1.00 79.75 94 LEU A N 1
ATOM 752 C CA . LEU A 1 94 ? 9.053 9.373 -8.815 1.00 79.75 94 LEU A CA 1
ATOM 753 C C . LEU A 1 94 ? 7.639 9.980 -8.771 1.00 79.75 94 LEU A C 1
ATOM 755 O O . LEU A 1 94 ? 6.983 9.965 -7.730 1.00 79.75 94 LEU A O 1
ATOM 759 N N . LEU A 1 95 ? 7.128 10.449 -9.912 1.00 75.19 95 LEU A N 1
ATOM 760 C CA . LEU A 1 95 ? 5.751 10.944 -10.042 1.00 75.19 95 LEU A CA 1
ATOM 761 C C . LEU A 1 95 ? 4.707 9.844 -9.784 1.00 75.19 95 LEU A C 1
ATOM 763 O O . LEU A 1 95 ? 3.669 10.104 -9.173 1.00 75.19 95 LEU A O 1
ATOM 767 N N . ALA A 1 96 ? 4.969 8.612 -10.226 1.00 74.25 96 ALA A N 1
ATOM 768 C CA . ALA A 1 96 ? 4.088 7.477 -9.965 1.00 74.25 96 ALA A CA 1
ATOM 769 C C . ALA A 1 96 ? 4.105 7.047 -8.485 1.00 74.25 96 ALA A C 1
ATOM 771 O O . ALA 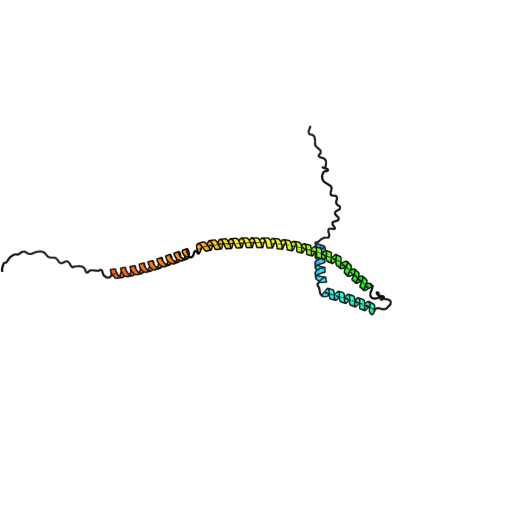A 1 96 ? 3.047 6.715 -7.943 1.00 74.25 96 ALA A O 1
ATOM 772 N N . GLN A 1 97 ? 5.275 7.100 -7.838 1.00 77.94 97 GLN A N 1
ATOM 773 C CA . GLN A 1 97 ? 5.481 6.716 -6.439 1.00 77.94 97 GLN A CA 1
ATOM 774 C C . GLN A 1 97 ? 4.827 7.690 -5.455 1.00 77.94 97 GLN A C 1
ATOM 776 O O . GLN A 1 97 ? 4.142 7.235 -4.542 1.00 77.94 97 GLN A O 1
ATOM 781 N N . ASN A 1 98 ? 4.940 9.009 -5.663 1.00 72.12 98 ASN A N 1
ATOM 782 C CA . ASN A 1 98 ? 4.304 10.000 -4.777 1.00 72.12 98 ASN A CA 1
ATOM 783 C C . ASN A 1 98 ? 2.794 9.756 -4.628 1.00 72.12 98 ASN A C 1
ATOM 785 O O . ASN A 1 98 ? 2.250 9.820 -3.531 1.00 72.12 98 ASN A O 1
ATOM 789 N N . ARG A 1 99 ? 2.121 9.371 -5.716 1.00 70.56 99 ARG A N 1
ATOM 790 C CA . ARG A 1 99 ? 0.687 9.068 -5.674 1.00 70.56 99 ARG A CA 1
ATOM 791 C C . ARG A 1 99 ? 0.371 7.723 -5.013 1.00 70.56 99 ARG A C 1
ATOM 793 O O . ARG A 1 99 ? -0.694 7.582 -4.419 1.00 70.56 99 ARG A O 1
ATOM 800 N N . GLN A 1 100 ? 1.232 6.714 -5.166 1.00 72.38 100 GLN A N 1
ATOM 801 C CA . GLN A 1 100 ? 1.060 5.458 -4.425 1.00 72.38 100 GLN A CA 1
ATOM 802 C C . GLN A 1 100 ? 1.111 5.747 -2.924 1.00 72.38 100 GLN A C 1
ATOM 804 O O . GLN A 1 100 ? 0.160 5.414 -2.229 1.00 72.38 100 GLN A O 1
ATOM 809 N N . ALA A 1 101 ? 2.105 6.519 -2.478 1.00 74.38 101 ALA A N 1
ATOM 810 C CA . ALA A 1 101 ? 2.230 6.932 -1.085 1.00 74.38 101 ALA A CA 1
ATOM 811 C C . ALA A 1 101 ? 1.009 7.724 -0.572 1.00 74.38 101 ALA A C 1
ATOM 813 O O . ALA A 1 101 ? 0.567 7.497 0.553 1.00 74.38 101 ALA A O 1
ATOM 814 N N . ASP A 1 102 ? 0.419 8.609 -1.385 1.00 77.38 102 ASP A N 1
ATOM 815 C CA . ASP A 1 102 ? -0.794 9.350 -1.001 1.00 77.38 102 ASP A CA 1
ATOM 816 C C . ASP A 1 102 ? -2.022 8.440 -0.830 1.00 77.38 102 ASP A C 1
ATOM 818 O O . ASP A 1 102 ? -2.778 8.591 0.133 1.00 77.38 102 ASP A O 1
ATOM 822 N N . ARG A 1 103 ? -2.227 7.469 -1.732 1.00 80.19 103 ARG A N 1
ATOM 823 C CA . ARG A 1 103 ? -3.305 6.475 -1.577 1.00 80.19 103 ARG A CA 1
ATOM 824 C C . ARG A 1 103 ? -3.068 5.578 -0.372 1.00 80.19 103 ARG A C 1
ATOM 826 O O . ARG A 1 103 ? -3.996 5.361 0.401 1.00 80.19 103 ARG A O 1
ATOM 833 N N . ASP A 1 104 ? -1.840 5.096 -0.212 1.00 82.19 104 ASP A N 1
ATOM 834 C CA . ASP A 1 104 ? -1.447 4.235 0.899 1.00 82.19 104 ASP A CA 1
ATOM 835 C C . ASP A 1 104 ? -1.668 4.964 2.229 1.00 82.19 104 ASP A C 1
ATOM 837 O O . ASP A 1 104 ? -2.148 4.373 3.193 1.00 82.19 104 ASP A O 1
ATOM 841 N N . ARG A 1 105 ? -1.431 6.283 2.267 1.00 84.62 105 ARG A N 1
ATOM 842 C CA . ARG A 1 105 ? -1.725 7.128 3.427 1.00 84.62 105 ARG A CA 1
ATOM 843 C C . ARG A 1 105 ? -3.217 7.189 3.753 1.00 84.62 105 ARG A C 1
ATOM 845 O O . ARG A 1 105 ? -3.568 7.071 4.925 1.00 84.62 105 ARG A O 1
ATOM 852 N N . VAL A 1 106 ? -4.088 7.384 2.761 1.00 84.69 106 VAL A N 1
ATOM 853 C CA . VAL A 1 106 ? -5.550 7.394 2.978 1.00 84.69 106 VAL A CA 1
ATOM 854 C C . VAL A 1 106 ? -6.028 6.022 3.443 1.00 84.69 106 VAL A C 1
ATOM 856 O O . VAL A 1 106 ? -6.749 5.925 4.434 1.00 84.69 106 VAL A O 1
ATOM 859 N N . GLN A 1 107 ? -5.569 4.958 2.786 1.00 88.12 107 GLN A N 1
ATOM 860 C CA . GLN A 1 107 ? -5.925 3.591 3.146 1.00 88.12 107 GLN A CA 1
ATOM 861 C C . GLN A 1 107 ? -5.468 3.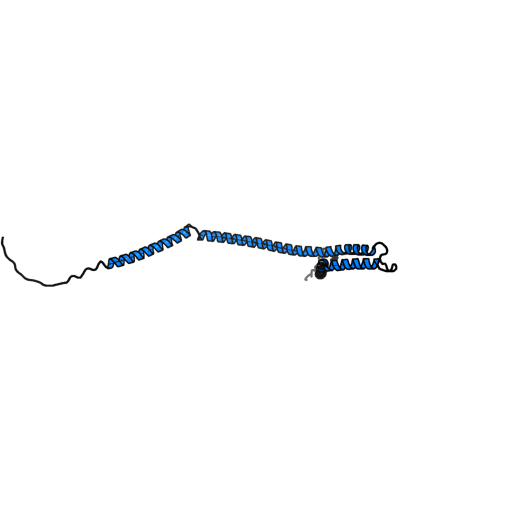245 4.569 1.00 88.12 107 GLN A C 1
ATOM 863 O O . GLN A 1 107 ? -6.231 2.657 5.328 1.00 88.12 107 GLN A O 1
ATOM 868 N N . TYR A 1 108 ? -4.273 3.685 4.971 1.00 91.25 108 TYR A N 1
ATOM 869 C CA . TYR A 1 108 ? -3.771 3.525 6.335 1.00 91.25 108 TYR A CA 1
ATOM 870 C C . TYR A 1 108 ? -4.616 4.282 7.372 1.00 91.25 108 TYR A C 1
ATOM 872 O O . TYR A 1 108 ? -4.865 3.775 8.465 1.00 91.25 108 TYR A O 1
ATOM 880 N N . GLN A 1 109 ? -5.090 5.489 7.045 1.00 92.19 109 GLN A N 1
ATOM 881 C CA . GLN A 1 109 ? -5.979 6.248 7.931 1.00 92.19 109 GLN A CA 1
ATOM 882 C C . GLN A 1 109 ? -7.344 5.574 8.096 1.00 92.19 109 GLN A C 1
ATOM 884 O O . GLN A 1 109 ? -7.849 5.489 9.216 1.00 92.19 109 GLN A O 1
ATOM 889 N N . GLU A 1 110 ? -7.932 5.073 7.008 1.00 93.69 110 GLU A N 1
ATOM 890 C CA . GLU A 1 110 ? -9.184 4.318 7.078 1.00 93.69 110 GLU A CA 1
ATOM 891 C C . GLU A 1 110 ? -9.030 3.029 7.883 1.00 93.69 110 GLU A C 1
ATOM 893 O O . G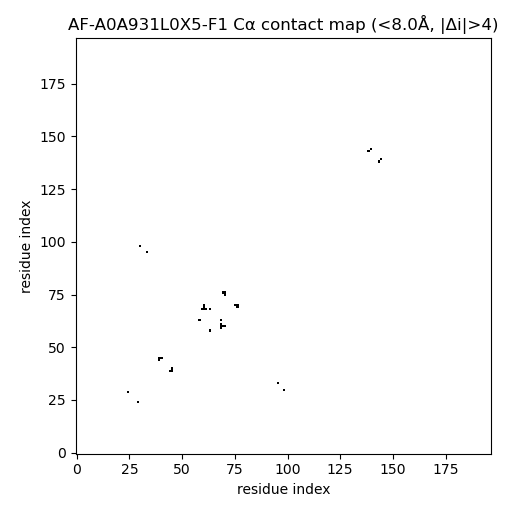LU A 1 110 ? -9.889 2.719 8.708 1.00 93.69 110 GLU A O 1
ATOM 898 N N . ASP A 1 111 ? -7.944 2.289 7.668 1.00 93.69 111 ASP A N 1
ATOM 899 C CA . ASP A 1 111 ? -7.669 1.042 8.379 1.00 93.69 111 ASP A CA 1
ATOM 900 C C . ASP A 1 111 ? -7.489 1.277 9.884 1.00 93.69 111 ASP A C 1
ATOM 902 O O . ASP A 1 111 ? -8.059 0.565 10.714 1.00 93.69 111 ASP A O 1
ATOM 906 N N . ARG A 1 112 ? -6.803 2.365 10.250 1.00 94.31 112 ARG A N 1
ATOM 907 C CA . ARG A 1 112 ? -6.689 2.798 11.644 1.00 94.31 112 ARG A CA 1
ATOM 908 C C . ARG A 1 112 ? -8.053 3.120 12.256 1.00 94.31 112 ARG A C 1
ATOM 910 O O . ARG A 1 112 ? -8.361 2.621 13.334 1.00 94.31 112 ARG A O 1
ATOM 917 N N . ALA A 1 113 ? -8.892 3.890 11.562 1.00 94.81 113 ALA A N 1
ATOM 918 C CA . ALA A 1 113 ? -10.233 4.220 12.046 1.00 94.81 113 ALA A CA 1
ATOM 919 C C . ALA A 1 113 ? -11.134 2.976 12.171 1.00 94.81 113 ALA A C 1
ATOM 921 O O . ALA A 1 113 ? -11.937 2.879 13.099 1.00 94.81 113 ALA A O 1
ATOM 922 N N . ARG A 1 114 ? -11.004 2.004 11.257 1.00 95.25 114 ARG A N 1
ATOM 923 C CA . ARG A 1 114 ? -11.692 0.707 11.360 1.00 95.25 114 ARG A CA 1
ATOM 924 C C . ARG A 1 114 ? -11.199 -0.084 12.564 1.00 95.25 114 ARG A C 1
ATOM 926 O O . ARG A 1 114 ? -12.024 -0.610 13.298 1.00 95.25 114 ARG A O 1
ATOM 933 N N . THR A 1 115 ? -9.890 -0.126 12.794 1.00 96.00 115 THR A N 1
ATOM 934 C CA . THR A 1 115 ? -9.288 -0.820 13.939 1.00 96.00 115 THR A CA 1
ATOM 935 C C . THR A 1 115 ? -9.768 -0.229 15.264 1.00 96.00 115 THR A C 1
ATOM 937 O O . THR A 1 115 ? -10.157 -0.976 16.154 1.00 96.00 115 THR A O 1
ATOM 940 N N . GLU A 1 116 ? -9.828 1.099 15.381 1.00 96.12 116 GLU A N 1
ATOM 941 C CA . GLU A 1 116 ? -10.363 1.770 16.574 1.00 96.12 116 GLU A CA 1
ATOM 942 C C . GLU A 1 116 ? -11.835 1.396 16.830 1.00 96.12 116 GLU A C 1
ATOM 944 O O . GLU A 1 116 ? -12.201 1.086 17.963 1.00 96.12 116 GLU A O 1
ATOM 949 N N . ARG A 1 117 ? -12.669 1.333 15.781 1.00 95.88 117 ARG A N 1
ATOM 950 C CA . ARG A 1 117 ? -14.065 0.866 15.897 1.00 95.88 117 ARG A CA 1
ATOM 951 C C . ARG A 1 117 ? -14.156 -0.606 16.291 1.00 95.88 117 ARG A C 1
ATOM 953 O O . ARG A 1 117 ? -14.944 -0.940 17.161 1.00 95.88 117 ARG A O 1
ATOM 960 N N . LEU A 1 118 ? -13.329 -1.469 15.699 1.00 97.19 118 LEU A N 1
ATOM 961 C CA . LEU A 1 118 ? -13.289 -2.896 16.029 1.00 97.19 118 LEU A CA 1
ATOM 962 C C . LEU A 1 118 ? -12.901 -3.134 17.491 1.00 97.19 118 LEU A C 1
ATOM 964 O O . LEU A 1 118 ? -13.477 -4.006 18.140 1.00 97.19 118 LEU A O 1
ATOM 968 N N . ILE A 1 119 ? -11.949 -2.358 18.018 1.00 97.06 119 ILE A N 1
ATOM 969 C CA . ILE A 1 119 ? -11.574 -2.416 19.434 1.00 97.06 119 ILE A CA 1
ATOM 970 C C . ILE A 1 119 ? -12.764 -1.992 20.303 1.00 97.06 119 ILE A C 1
ATOM 972 O O . ILE A 1 119 ? -13.122 -2.730 21.217 1.00 97.06 119 ILE A O 1
ATOM 976 N N . ALA A 1 120 ? -13.428 -0.877 19.981 1.00 96.62 120 ALA A N 1
ATOM 977 C CA . ALA A 1 120 ? -14.597 -0.407 20.727 1.00 96.62 120 ALA A CA 1
ATOM 978 C C . ALA A 1 120 ? -15.770 -1.408 20.703 1.00 96.62 120 ALA A C 1
ATOM 980 O O . ALA A 1 120 ? -16.367 -1.682 21.743 1.00 96.62 120 ALA A O 1
ATOM 981 N N . ASP A 1 121 ? -16.069 -2.003 19.545 1.00 96.94 121 ASP A N 1
ATOM 982 C CA . ASP A 1 121 ? -17.104 -3.034 19.408 1.00 96.94 121 ASP A CA 1
ATOM 983 C C . ASP A 1 121 ? -16.749 -4.280 20.227 1.00 96.94 121 ASP A C 1
ATOM 985 O O . ASP A 1 121 ? -17.604 -4.866 20.891 1.00 96.94 121 ASP A O 1
ATOM 989 N N . THR A 1 122 ? -15.471 -4.667 20.233 1.00 97.06 122 THR A N 1
ATOM 990 C CA . THR A 1 122 ? -14.993 -5.794 21.041 1.00 97.06 122 THR A CA 1
ATOM 991 C C . THR A 1 122 ? -15.134 -5.496 22.532 1.00 97.06 122 THR A C 1
ATOM 993 O O . THR A 1 122 ? -15.626 -6.340 23.277 1.00 97.06 122 THR A O 1
ATOM 996 N N . GLU A 1 123 ? -14.762 -4.298 22.986 1.00 96.62 123 GLU A N 1
ATOM 997 C CA . GLU A 1 123 ? -14.944 -3.873 24.379 1.00 96.62 123 GLU A CA 1
ATOM 998 C C . GLU A 1 123 ? -16.422 -3.856 24.786 1.00 96.62 123 GLU A C 1
ATOM 1000 O O . GLU A 1 123 ? -16.771 -4.315 25.879 1.00 96.62 123 GLU A O 1
ATOM 1005 N N . TYR A 1 124 ? -17.302 -3.386 23.898 1.00 96.56 124 TYR A N 1
ATOM 1006 C CA . TYR A 1 124 ? -18.744 -3.403 24.113 1.00 96.56 124 TYR A CA 1
ATOM 1007 C C . TYR A 1 124 ? -19.273 -4.834 24.263 1.00 96.56 124 TYR A C 1
ATOM 1009 O O . TYR A 1 124 ? -19.913 -5.152 25.266 1.00 96.56 124 TYR A O 1
ATOM 1017 N N . LEU A 1 125 ? -18.941 -5.724 23.324 1.00 97.38 125 LEU A N 1
ATOM 1018 C CA . LEU A 1 125 ? -19.348 -7.129 23.375 1.00 97.38 125 LEU A CA 1
ATOM 1019 C C . LEU A 1 125 ? -18.818 -7.834 24.626 1.00 97.38 125 LEU A C 1
ATOM 1021 O O . LEU A 1 125 ? -19.547 -8.597 25.252 1.00 97.38 125 LEU A O 1
ATOM 1025 N N . MET A 1 126 ? -17.579 -7.561 25.037 1.00 96.81 126 MET A N 1
ATOM 1026 C CA . MET A 1 126 ? -17.014 -8.127 26.265 1.00 96.81 126 MET A CA 1
ATOM 1027 C C . MET A 1 126 ? -17.774 -7.656 27.508 1.00 96.81 126 MET A C 1
ATOM 1029 O O . MET A 1 126 ? -17.999 -8.447 28.428 1.00 96.81 126 MET A O 1
ATOM 1033 N N . ARG A 1 127 ? -18.218 -6.393 27.532 1.00 95.69 127 ARG A N 1
ATOM 1034 C CA . ARG A 1 127 ? -19.042 -5.856 28.620 1.00 95.69 127 ARG A CA 1
ATOM 1035 C C . ARG A 1 127 ? -20.438 -6.477 28.648 1.00 95.69 127 ARG A C 1
ATOM 1037 O O . ARG A 1 127 ? -20.908 -6.813 29.733 1.00 95.69 127 ARG A O 1
ATOM 1044 N N . GLU A 1 128 ? -21.060 -6.674 27.490 1.00 96.56 128 GLU A N 1
ATOM 1045 C CA . GLU A 1 128 ? -22.355 -7.357 27.376 1.00 96.56 128 GLU A CA 1
ATOM 1046 C C . GLU A 1 128 ? -22.262 -8.844 27.744 1.00 96.56 128 GLU A C 1
ATOM 1048 O O . GLU A 1 128 ? -23.120 -9.385 28.433 1.00 96.56 128 GLU A O 1
ATO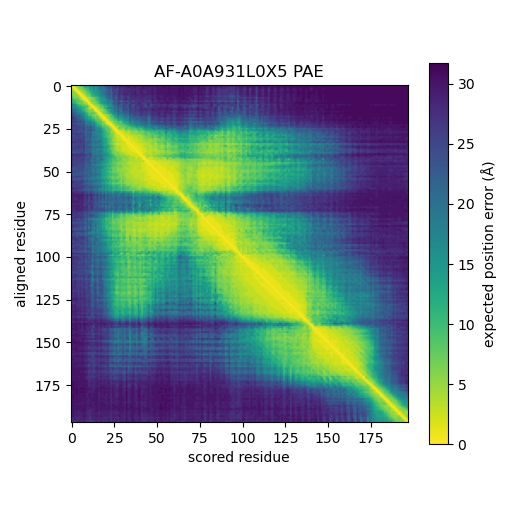M 1053 N N . ILE A 1 129 ? -21.181 -9.531 27.368 1.00 95.69 129 ILE A N 1
ATOM 1054 C CA . ILE A 1 129 ? -20.954 -10.920 27.786 1.00 95.69 129 ILE A CA 1
ATOM 1055 C C . ILE A 1 129 ? -20.755 -10.993 29.304 1.00 95.69 129 ILE A C 1
ATOM 1057 O O . ILE A 1 129 ? -21.264 -11.910 29.951 1.00 95.69 129 ILE A O 1
ATOM 1061 N N . ALA A 1 130 ? -20.037 -10.036 29.896 1.00 93.75 130 ALA A N 1
ATOM 1062 C CA . ALA A 1 130 ? -19.851 -9.978 31.340 1.00 93.75 130 ALA A CA 1
ATOM 1063 C C . ALA A 1 130 ? -21.174 -9.725 32.085 1.00 93.75 130 ALA A C 1
ATOM 1065 O O . ALA A 1 130 ? -21.440 -10.413 33.072 1.00 93.75 130 ALA A O 1
ATOM 1066 N N . SER A 1 131 ? -22.014 -8.795 31.610 1.00 93.50 131 SER A N 1
ATOM 1067 C CA . SER A 1 131 ? -23.335 -8.530 32.201 1.00 93.50 131 SER A CA 1
ATOM 1068 C C . SER A 1 131 ? -24.262 -9.742 32.061 1.00 93.50 131 SER A C 1
ATOM 1070 O O . SER A 1 131 ? -24.872 -10.164 33.044 1.00 93.50 131 SER A O 1
ATOM 1072 N N . LEU A 1 132 ? -24.291 -10.373 30.883 1.00 92.06 132 LEU A N 1
ATOM 1073 C CA . LEU A 1 132 ? -25.062 -11.587 30.619 1.00 92.06 132 LEU A CA 1
ATOM 1074 C C . LEU A 1 132 ? -24.601 -12.754 31.502 1.00 92.06 132 LEU A C 1
ATOM 1076 O O . LEU A 1 132 ? -25.428 -13.496 32.027 1.00 92.06 132 LEU A O 1
ATOM 1080 N N . ARG A 1 133 ? -23.291 -12.898 31.733 1.00 91.19 133 ARG A N 1
ATOM 1081 C CA . ARG A 1 133 ? -22.737 -13.912 32.643 1.00 91.19 133 ARG A CA 1
ATOM 1082 C C . ARG A 1 133 ? -23.183 -13.700 34.089 1.00 91.19 133 ARG A C 1
ATOM 1084 O O . ARG A 1 133 ? -23.464 -14.685 34.765 1.00 91.19 133 ARG A O 1
ATOM 1091 N N . VAL A 1 134 ? -23.230 -12.456 34.570 1.00 88.44 134 VAL A N 1
ATOM 1092 C CA . VAL A 1 134 ? -23.716 -12.146 35.927 1.00 88.44 134 VAL A CA 1
ATOM 1093 C C . VAL A 1 134 ? -25.208 -12.455 36.038 1.00 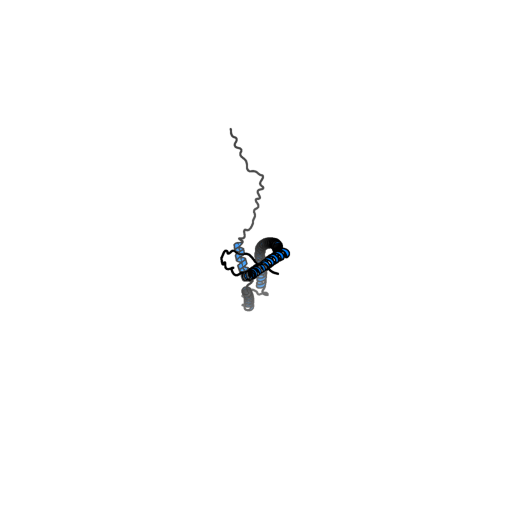88.44 134 VAL A C 1
ATOM 1095 O O . VAL A 1 134 ? -25.596 -13.202 36.931 1.00 88.44 134 VAL A O 1
ATOM 1098 N N . ALA A 1 135 ? -26.018 -11.985 35.083 1.00 86.31 135 ALA A N 1
ATOM 1099 C CA . ALA A 1 135 ? -27.459 -12.241 35.062 1.00 86.31 135 ALA A CA 1
ATOM 1100 C C . ALA A 1 135 ? -27.787 -13.746 35.010 1.00 86.31 135 ALA A C 1
ATOM 1102 O O . ALA A 1 135 ? -28.640 -14.231 35.750 1.00 86.31 135 ALA A O 1
ATOM 1103 N N . LEU A 1 136 ? -27.074 -14.518 34.181 1.00 82.50 136 LEU A N 1
ATOM 1104 C CA . LEU A 1 136 ? -27.217 -15.976 34.143 1.00 82.50 136 LEU A CA 1
ATOM 1105 C C . LEU A 1 136 ? -26.710 -16.651 35.422 1.00 82.50 136 LEU A C 1
ATOM 1107 O O . LEU A 1 136 ? -27.283 -17.652 35.840 1.00 82.50 136 LEU A O 1
ATOM 1111 N N . GLY A 1 137 ? -25.656 -16.122 36.047 1.00 79.19 137 GLY A N 1
ATOM 1112 C CA . GLY A 1 137 ? -25.137 -16.625 37.318 1.00 79.19 137 GLY A CA 1
ATOM 1113 C C . GLY A 1 137 ? -26.150 -16.517 38.458 1.00 79.19 137 GLY A C 1
ATOM 1114 O O . GLY A 1 137 ? -26.258 -17.447 39.252 1.00 79.19 137 GLY A O 1
ATOM 1115 N N . GLU A 1 138 ? -26.920 -15.429 38.508 1.00 68.62 138 GLU A N 1
ATOM 1116 C CA . GLU A 1 138 ? -27.972 -15.226 39.512 1.00 68.62 138 GLU A CA 1
ATOM 1117 C C . GLU A 1 138 ? -29.172 -16.166 39.286 1.00 68.62 138 GLU A C 1
ATOM 1119 O O . GLU A 1 138 ? -29.627 -16.824 40.224 1.00 68.62 138 GLU A O 1
ATOM 1124 N N 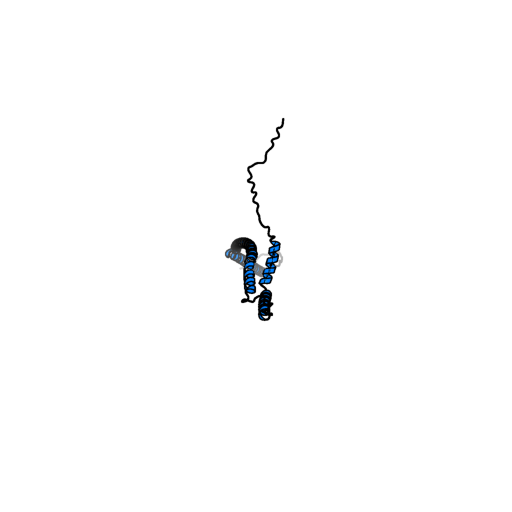. VAL A 1 139 ? -29.640 -16.315 38.040 1.00 64.44 139 VAL A N 1
ATOM 1125 C CA . VAL A 1 139 ? -30.805 -17.164 37.704 1.00 64.44 139 VAL A CA 1
ATOM 1126 C C . VAL A 1 139 ? -30.480 -18.664 37.761 1.00 64.44 139 VAL A C 1
ATOM 1128 O O . VAL A 1 139 ? -31.329 -19.476 38.119 1.00 64.44 139 VAL A O 1
ATOM 1131 N N . ALA A 1 140 ? -29.242 -19.057 37.456 1.00 60.34 140 ALA A N 1
ATOM 1132 C CA . ALA A 1 140 ? -28.790 -20.447 37.498 1.00 60.34 140 ALA A CA 1
ATOM 1133 C C . ALA A 1 140 ? -28.051 -20.796 38.799 1.00 60.34 140 ALA A C 1
ATOM 1135 O O . ALA A 1 140 ? -27.184 -21.677 38.805 1.00 60.34 140 ALA A O 1
ATOM 1136 N N . THR A 1 141 ? -28.355 -20.123 39.915 1.00 70.44 141 THR A N 1
ATOM 1137 C CA . THR A 1 141 ? -27.750 -20.502 41.195 1.00 70.44 141 THR A CA 1
ATOM 1138 C C . THR A 1 141 ? -28.137 -21.951 41.498 1.00 70.44 141 THR A C 1
ATOM 1140 O O . THR A 1 141 ? -29.320 -22.290 41.530 1.00 70.44 141 THR A O 1
ATOM 1143 N N . ARG A 1 142 ? -27.143 -22.827 41.708 1.00 73.50 142 ARG A N 1
ATOM 1144 C CA . ARG A 1 142 ? -27.352 -24.267 41.962 1.00 73.50 142 ARG A CA 1
ATOM 1145 C C . ARG A 1 142 ? -28.404 -24.507 43.040 1.00 73.50 142 ARG A C 1
ATOM 1147 O O . ARG A 1 142 ? -29.170 -25.454 42.921 1.00 73.50 142 ARG A O 1
ATOM 1154 N N . ASP A 1 143 ? -28.425 -23.667 44.069 1.00 75.44 143 ASP A N 1
ATOM 1155 C CA . ASP A 1 143 ? -29.359 -23.788 45.183 1.00 75.44 143 ASP A CA 1
ATOM 1156 C C . ASP A 1 143 ? -30.792 -23.393 44.806 1.00 75.44 143 ASP A C 1
ATOM 1158 O O . ASP A 1 143 ? -31.707 -24.072 45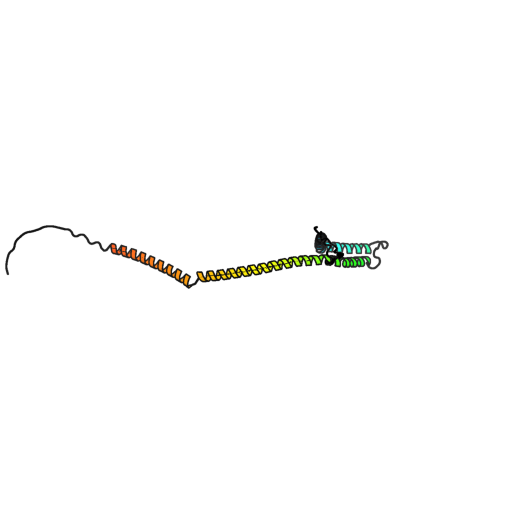.253 1.00 75.44 143 ASP A O 1
ATOM 1162 N N . TYR A 1 144 ? -30.992 -22.409 43.918 1.00 81.19 144 TYR A N 1
ATOM 1163 C CA . TYR A 1 144 ? -32.312 -22.063 43.368 1.00 81.19 144 TYR A CA 1
ATOM 1164 C C . TYR A 1 144 ? -32.830 -23.159 42.433 1.00 81.19 144 TYR A C 1
ATOM 1166 O O . TYR A 1 144 ? -33.944 -23.648 42.582 1.00 81.19 144 TYR A O 1
ATOM 1174 N N . LEU A 1 145 ? -31.984 -23.641 41.515 1.00 82.75 145 LEU A N 1
ATOM 1175 C CA . LEU A 1 145 ? -32.357 -24.751 40.636 1.00 82.75 145 LEU A CA 1
ATOM 1176 C C . LEU A 1 145 ? -32.656 -26.024 41.445 1.00 82.75 145 LEU A C 1
ATOM 1178 O O . LEU A 1 145 ? -33.524 -26.816 41.090 1.00 82.75 145 LEU A O 1
ATOM 1182 N N . ARG A 1 146 ? -31.934 -26.221 42.554 1.00 86.00 146 ARG A N 1
ATOM 1183 C CA . ARG A 1 146 ? -32.137 -27.339 43.472 1.00 86.00 146 ARG A CA 1
ATOM 1184 C C . ARG A 1 146 ? -33.385 -27.170 44.326 1.00 86.00 146 ARG A C 1
ATOM 1186 O O . ARG A 1 146 ? -34.000 -28.197 44.587 1.00 86.00 146 ARG A O 1
ATOM 1193 N N . SER A 1 147 ? -33.728 -25.962 44.776 1.00 88.25 147 SER A N 1
ATOM 1194 C CA . SER A 1 147 ? -34.977 -25.712 45.500 1.00 88.25 147 SER A CA 1
ATOM 1195 C C . SER A 1 147 ? -36.166 -25.893 44.572 1.00 88.25 147 SER A C 1
ATOM 1197 O O . SER A 1 147 ? -37.050 -26.658 44.913 1.00 88.25 147 SER A O 1
ATOM 1199 N N . GLU A 1 148 ? -36.122 -25.345 43.357 1.00 90.94 148 GLU A N 1
ATOM 1200 C CA . GLU A 1 148 ? -37.218 -25.475 42.393 1.00 90.94 148 GLU A CA 1
ATOM 1201 C C . GLU A 1 148 ? -37.445 -26.938 41.987 1.00 90.94 148 GLU A C 1
ATOM 1203 O O . GLU A 1 148 ? -38.570 -27.426 41.970 1.00 90.94 148 GLU A O 1
ATOM 1208 N N . LEU A 1 149 ? -36.366 -27.695 41.739 1.00 90.62 149 LEU A N 1
ATOM 1209 C CA . LEU A 1 149 ? -36.468 -29.140 41.505 1.00 90.62 149 LEU A CA 1
ATOM 1210 C C . LEU A 1 149 ? -37.061 -29.889 42.704 1.00 90.62 149 LEU A C 1
ATOM 1212 O O . LEU A 1 149 ? -37.714 -30.910 42.510 1.00 90.62 149 LEU A O 1
ATOM 1216 N N . ARG A 1 150 ? -36.798 -29.426 43.929 1.00 92.31 150 ARG A N 1
ATOM 1217 C CA . ARG A 1 150 ? -37.257 -30.063 45.168 1.00 92.31 150 ARG A CA 1
ATOM 1218 C C . ARG A 1 150 ? -38.717 -29.736 45.452 1.00 92.31 150 ARG A C 1
ATOM 1220 O O . ARG A 1 150 ? -39.464 -30.657 45.729 1.00 92.31 150 ARG A O 1
ATOM 1227 N N . ASP A 1 151 ? -39.123 -28.490 45.255 1.00 94.62 151 ASP A N 1
ATOM 1228 C CA . ASP A 1 151 ? -40.515 -28.055 45.350 1.00 94.62 151 ASP A CA 1
ATOM 1229 C C . ASP A 1 151 ? -41.382 -28.773 44.303 1.00 94.62 151 ASP A C 1
ATOM 1231 O O . ASP A 1 151 ? -42.473 -29.250 44.613 1.00 94.62 151 ASP A O 1
ATOM 1235 N N . LEU A 1 152 ? -40.875 -28.939 43.074 1.00 94.62 152 LEU A N 1
ATOM 1236 C CA . LEU A 1 152 ? -41.551 -29.732 42.042 1.00 94.62 152 LEU A CA 1
ATOM 1237 C C . LEU A 1 152 ? -41.651 -31.223 42.406 1.00 94.62 152 LEU A C 1
ATOM 1239 O O . LEU A 1 152 ? -42.664 -31.850 42.099 1.00 94.62 152 LEU A O 1
ATOM 1243 N N . LEU A 1 153 ? -40.621 -31.802 43.034 1.00 93.56 153 LEU A N 1
ATOM 1244 C CA . LEU A 1 153 ? -40.650 -33.182 43.539 1.00 93.56 153 LEU A CA 1
ATOM 1245 C C . LEU A 1 153 ? -41.677 -33.341 44.668 1.00 93.56 153 LEU A C 1
ATOM 1247 O O . LEU A 1 153 ? -42.493 -34.259 44.613 1.00 93.56 153 LEU A O 1
ATOM 1251 N N . ASP A 1 154 ? -41.680 -32.425 45.634 1.00 95.12 154 ASP A N 1
ATOM 1252 C CA . ASP A 1 154 ? -42.602 -32.453 46.768 1.00 95.12 154 ASP A CA 1
ATOM 1253 C C . ASP A 1 154 ? -44.060 -32.310 46.298 1.00 95.12 154 ASP A C 1
ATOM 1255 O O . ASP A 1 154 ? -44.921 -33.064 46.753 1.00 95.12 154 ASP A O 1
ATOM 1259 N N . ASP A 1 155 ? -44.359 -31.431 45.330 1.00 95.00 155 ASP A N 1
ATOM 1260 C CA . ASP A 1 155 ? -45.715 -31.317 44.763 1.00 95.00 155 ASP A CA 1
ATOM 1261 C C . ASP A 1 155 ? -46.169 -32.619 44.072 1.00 95.00 155 ASP A C 1
ATOM 1263 O O . ASP A 1 155 ? -47.342 -33.003 44.152 1.00 95.00 155 ASP A O 1
ATOM 1267 N N . LEU A 1 156 ? -45.253 -33.342 43.416 1.00 92.81 156 LEU A N 1
ATOM 1268 C CA . LEU A 1 156 ? -45.557 -34.646 42.817 1.00 92.81 156 LEU A CA 1
ATOM 1269 C C . LEU A 1 156 ? -45.848 -35.717 43.880 1.00 92.81 156 LEU A C 1
ATOM 1271 O O . LEU A 1 156 ? -46.862 -36.413 43.758 1.00 92.81 156 LEU A O 1
ATOM 1275 N N . ASP A 1 157 ? -45.034 -35.807 44.932 1.00 93.38 157 ASP A N 1
ATOM 1276 C CA . ASP A 1 157 ? -45.243 -36.741 46.049 1.00 93.38 157 ASP A CA 1
ATOM 1277 C C . ASP A 1 157 ? -46.574 -36.462 46.765 1.00 93.38 157 ASP A C 1
ATOM 1279 O O . ASP A 1 157 ? -47.346 -37.369 47.098 1.00 93.38 157 ASP A O 1
ATOM 1283 N N . GLU A 1 158 ? -46.909 -35.186 46.954 1.00 92.69 158 GLU A N 1
ATOM 1284 C CA . GLU A 1 158 ? -48.143 -34.773 47.611 1.00 92.69 158 GLU A CA 1
ATOM 1285 C C . GLU A 1 158 ? -49.384 -35.101 46.762 1.00 92.69 158 GLU A C 1
ATOM 1287 O O . GLU A 1 158 ? -50.423 -35.532 47.284 1.00 92.69 158 GLU A O 1
ATOM 1292 N N . ARG A 1 159 ? -49.288 -34.967 45.431 1.00 91.94 159 ARG A N 1
ATOM 1293 C CA . ARG A 1 159 ? -50.314 -35.455 44.493 1.00 91.94 159 ARG A CA 1
ATOM 1294 C C . ARG A 1 159 ? -50.465 -36.969 44.582 1.00 91.94 159 ARG A C 1
ATOM 1296 O O . ARG A 1 159 ? -51.600 -37.452 44.624 1.00 91.94 159 ARG A O 1
ATOM 1303 N N . GLU A 1 160 ? -49.370 -37.715 44.658 1.00 89.94 160 GLU A N 1
ATOM 1304 C CA . GLU A 1 160 ? -49.407 -39.172 44.788 1.00 89.94 160 GLU A CA 1
ATOM 1305 C C . GLU A 1 160 ? -50.072 -39.603 46.107 1.00 89.94 160 GLU A C 1
ATOM 1307 O O . GLU A 1 160 ? -50.962 -40.462 46.115 1.00 89.94 160 GLU A O 1
ATOM 1312 N N . ALA A 1 161 ? -49.759 -38.924 47.213 1.00 88.25 161 ALA A N 1
ATOM 1313 C CA . ALA A 1 161 ? -50.392 -39.142 48.509 1.00 88.25 161 ALA A CA 1
ATOM 1314 C C . ALA A 1 161 ? -51.894 -38.807 48.495 1.00 88.25 161 ALA A C 1
ATOM 1316 O O . ALA A 1 161 ? -52.706 -39.575 49.027 1.00 88.25 161 ALA A O 1
ATOM 1317 N N . ARG A 1 162 ? -52.300 -37.702 47.850 1.00 89.81 162 ARG A N 1
ATOM 1318 C CA . ARG A 1 162 ? -53.719 -37.349 47.643 1.00 89.81 162 ARG A CA 1
ATOM 1319 C C . ARG A 1 162 ? -54.449 -38.436 46.849 1.00 89.81 162 ARG A C 1
ATOM 1321 O O . ARG A 1 162 ? -55.545 -38.859 47.235 1.00 89.81 162 ARG A O 1
ATOM 1328 N N . ILE A 1 163 ? -53.827 -38.953 45.789 1.00 89.38 163 ILE A N 1
ATOM 1329 C CA . ILE A 1 163 ? -54.360 -40.066 44.992 1.00 89.38 163 ILE A CA 1
ATOM 1330 C C . ILE A 1 163 ? -54.485 -41.332 45.858 1.00 89.38 163 ILE A C 1
ATOM 1332 O O . ILE A 1 163 ? -55.544 -41.969 45.866 1.00 89.38 163 ILE A O 1
ATOM 1336 N N . ALA A 1 164 ? -53.473 -41.671 46.657 1.00 85.62 164 ALA A N 1
ATOM 1337 C CA . ALA A 1 164 ? -53.499 -42.820 47.563 1.00 85.62 164 ALA A CA 1
ATOM 1338 C C . ALA A 1 164 ? -54.584 -42.702 48.653 1.00 85.62 164 ALA A C 1
ATOM 1340 O O . ALA A 1 164 ? -55.295 -43.673 48.938 1.00 85.62 164 ALA A O 1
ATOM 1341 N N . GLN A 1 165 ? -54.779 -41.515 49.236 1.00 82.38 165 GLN A N 1
ATOM 1342 C CA . GLN A 1 165 ? -55.847 -41.268 50.208 1.00 82.38 165 GLN A CA 1
ATOM 1343 C C . GLN A 1 165 ? -57.235 -41.367 49.577 1.00 82.38 165 GLN A C 1
ATOM 1345 O O . GLN A 1 165 ? -58.130 -41.971 50.174 1.00 82.38 165 GLN A O 1
ATOM 1350 N N . SER A 1 166 ? -57.414 -40.836 48.363 1.00 79.31 166 SER A N 1
ATOM 1351 C CA . SER A 1 166 ? -58.683 -40.952 47.636 1.00 79.31 166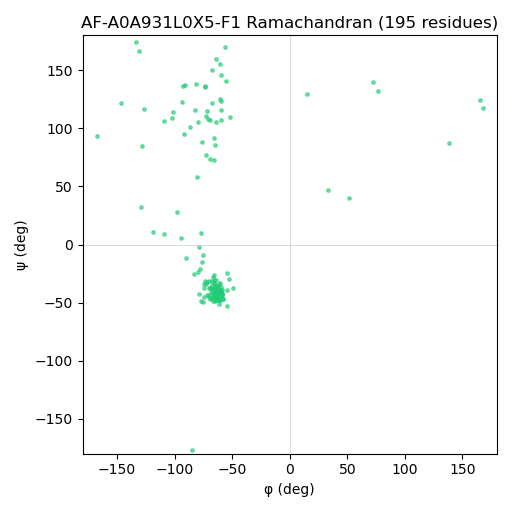 SER A CA 1
ATOM 1352 C C . SER A 1 166 ? -59.057 -42.422 47.392 1.00 79.31 166 SER A C 1
ATOM 1354 O O . SER A 1 166 ? -60.208 -42.809 47.609 1.00 79.31 166 SER A O 1
ATOM 1356 N N . ARG A 1 167 ? -58.069 -43.279 47.081 1.00 77.62 167 ARG A N 1
ATOM 1357 C CA . ARG A 1 167 ? -58.236 -44.739 46.993 1.00 77.62 167 ARG A CA 1
ATOM 1358 C C . ARG A 1 167 ? -58.636 -45.363 48.335 1.00 77.62 167 ARG A C 1
ATOM 1360 O O . ARG A 1 167 ? -59.593 -46.136 48.382 1.00 77.62 167 ARG A O 1
ATOM 1367 N N . LYS A 1 168 ? -57.971 -45.002 49.440 1.00 75.50 168 LYS A N 1
ATOM 1368 C CA . LYS A 1 168 ? -58.284 -45.517 50.792 1.00 75.50 168 LYS A CA 1
ATOM 1369 C C . LYS A 1 168 ? -59.688 -45.133 51.269 1.00 75.50 168 LYS A C 1
ATOM 1371 O O . LYS A 1 168 ? -60.385 -45.960 51.855 1.00 75.50 168 LYS A O 1
ATOM 1376 N N . LYS A 1 169 ? -60.119 -43.892 51.015 1.00 72.88 169 LYS A N 1
ATOM 1377 C CA . LYS A 1 169 ? -61.453 -43.396 51.398 1.00 72.88 169 LYS A CA 1
ATOM 1378 C C . LYS A 1 169 ? -62.558 -44.146 50.650 1.00 72.88 169 LYS A C 1
ATOM 1380 O O . LYS A 1 169 ? -63.547 -44.532 51.268 1.00 72.88 169 LYS A O 1
ATOM 1385 N N . LYS A 1 170 ? -62.339 -44.442 49.362 1.00 68.56 170 LYS A N 1
ATOM 1386 C CA . LYS A 1 170 ? -63.230 -45.289 48.553 1.00 68.56 170 LYS A CA 1
ATOM 1387 C C . LYS A 1 170 ? -63.352 -46.713 49.116 1.00 68.56 170 LYS A C 1
ATOM 1389 O O . LYS A 1 170 ? -64.455 -47.236 49.180 1.00 68.56 170 LYS A O 1
ATOM 1394 N N . GLY A 1 171 ? -62.250 -47.304 49.590 1.00 60.84 171 GLY A N 1
ATOM 1395 C CA . GLY A 1 171 ? -62.256 -48.643 50.199 1.00 60.84 171 GLY A CA 1
ATOM 1396 C C . GLY A 1 171 ? -62.936 -48.721 51.574 1.00 60.84 171 GLY A C 1
ATOM 1397 O O . GLY A 1 171 ? -63.539 -49.737 51.898 1.00 60.84 171 GLY A O 1
ATOM 1398 N N . LYS A 1 172 ? -62.882 -47.653 52.384 1.00 57.41 172 LYS A N 1
ATOM 1399 C CA . LYS A 1 172 ? -63.479 -47.630 53.736 1.00 57.41 172 LYS A CA 1
ATOM 1400 C C . LYS A 1 172 ? -64.982 -47.316 53.737 1.00 57.41 172 LYS A C 1
ATOM 1402 O O . LYS A 1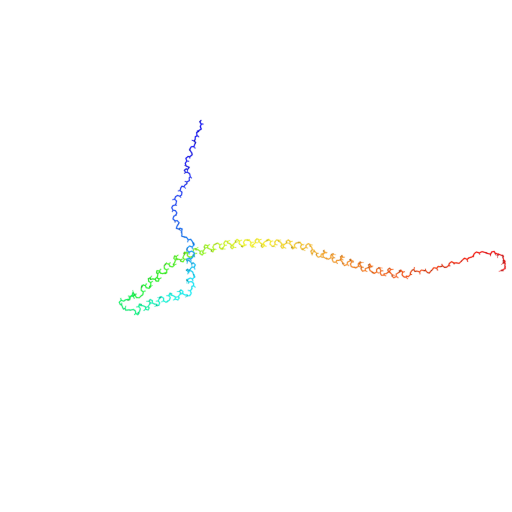 172 ? -65.677 -47.715 54.665 1.00 57.41 172 LYS A O 1
ATOM 1407 N N . GLY A 1 173 ? -65.477 -46.621 52.708 1.00 54.00 173 GLY A N 1
ATOM 1408 C CA . GLY A 1 173 ? -66.909 -46.360 52.512 1.00 54.00 173 GLY A CA 1
ATOM 1409 C C . GLY A 1 173 ? -67.725 -47.620 52.210 1.00 54.00 173 GLY A C 1
ATOM 1410 O O . GLY A 1 173 ? -68.874 -47.694 52.614 1.00 54.00 173 GLY A O 1
ATOM 1411 N N . ALA A 1 174 ? -67.113 -48.642 51.605 1.00 57.66 174 ALA A N 1
ATOM 1412 C CA . ALA A 1 174 ? -67.777 -49.916 51.318 1.00 57.66 174 ALA A CA 1
ATOM 1413 C C . ALA A 1 174 ? -67.967 -50.828 52.553 1.00 57.66 174 ALA A C 1
ATOM 1415 O O . ALA A 1 174 ? -68.627 -51.852 52.451 1.00 57.66 174 ALA A O 1
ATOM 1416 N N . ALA A 1 175 ? -67.381 -50.494 53.712 1.00 55.53 175 ALA A N 1
ATOM 1417 C CA . ALA A 1 175 ? -67.341 -51.366 54.895 1.00 55.53 175 ALA A CA 1
ATOM 1418 C C . ALA A 1 175 ? -68.234 -50.899 56.069 1.00 55.53 175 ALA A C 1
ATOM 1420 O O . ALA A 1 175 ? -68.088 -51.410 57.176 1.00 55.53 175 ALA A O 1
ATOM 1421 N N . ARG A 1 176 ? -69.097 -49.887 55.884 1.00 56.28 176 ARG A N 1
ATOM 1422 C CA . ARG A 1 176 ? -69.829 -49.198 56.973 1.00 56.28 176 ARG A CA 1
ATOM 1423 C C . ARG A 1 176 ? -71.347 -49.087 56.764 1.00 56.28 176 ARG A C 1
ATOM 1425 O O . ARG A 1 176 ? -71.945 -48.124 57.228 1.00 56.28 176 ARG A O 1
ATOM 1432 N N . GLU A 1 177 ? -71.969 -50.057 56.110 1.00 56.09 177 GLU A N 1
ATOM 1433 C CA . GLU A 1 177 ? -73.432 -50.120 55.981 1.00 56.09 177 GLU A CA 1
ATOM 1434 C C . GLU A 1 177 ? -73.989 -51.171 56.967 1.00 56.09 177 GLU A C 1
ATOM 1436 O O . GLU A 1 177 ? -73.721 -52.357 56.770 1.00 56.09 177 GLU A O 1
ATOM 1441 N N . PRO A 1 178 ? -74.686 -50.792 58.061 1.00 52.88 178 PRO A N 1
ATOM 1442 C CA . PRO A 1 178 ? -75.465 -51.725 58.869 1.00 52.88 178 PRO A CA 1
ATOM 1443 C C . PRO A 1 178 ? -76.916 -51.793 58.362 1.00 52.88 178 PRO A C 1
ATOM 1445 O O . PRO A 1 178 ? -77.521 -50.777 58.027 1.00 52.88 178 PRO A O 1
ATOM 1448 N N . LEU A 1 179 ? -77.429 -53.022 58.302 1.00 63.22 179 LEU A N 1
ATOM 1449 C CA . LEU A 1 179 ? -78.785 -53.424 57.908 1.00 63.22 179 LEU A CA 1
ATOM 1450 C C . LEU A 1 179 ? -79.850 -52.771 58.828 1.00 63.22 179 LEU A C 1
ATOM 1452 O O . LEU A 1 179 ? -79.550 -52.602 60.009 1.00 63.22 179 LEU A O 1
ATOM 1456 N N . PRO A 1 180 ? -81.055 -52.401 58.343 1.00 55.72 180 PRO A N 1
ATOM 1457 C CA . PRO A 1 180 ? -82.044 -51.709 59.169 1.00 55.72 180 PRO A CA 1
ATOM 1458 C C . PRO A 1 180 ? -82.837 -52.685 60.052 1.00 55.72 180 PRO A C 1
ATOM 1460 O O . PRO A 1 180 ? -83.221 -53.760 59.589 1.00 55.72 180 PRO A O 1
ATOM 1463 N N . ASP A 1 181 ? -83.059 -52.284 61.307 1.00 54.50 181 ASP A N 1
ATOM 1464 C CA . ASP A 1 181 ? -83.903 -52.971 62.291 1.00 54.50 181 ASP A CA 1
ATOM 1465 C C . ASP A 1 181 ? -85.393 -52.778 61.954 1.00 54.50 181 ASP A C 1
ATOM 1467 O O . ASP A 1 181 ? -85.820 -51.681 61.589 1.00 54.50 181 ASP A O 1
ATOM 1471 N N . ASP A 1 182 ? -86.147 -53.872 62.052 1.00 54.16 182 ASP A N 1
ATOM 1472 C CA . ASP A 1 182 ? -87.574 -54.003 61.742 1.00 54.16 182 ASP A CA 1
ATOM 1473 C C . ASP A 1 182 ? -88.392 -53.792 63.030 1.00 54.16 182 ASP A C 1
ATOM 1475 O O . ASP A 1 182 ? -88.166 -54.473 64.035 1.00 54.16 182 ASP A O 1
ATOM 1479 N N . ASP A 1 183 ? -89.308 -52.823 63.008 1.00 54.34 183 ASP A N 1
ATOM 1480 C CA . ASP A 1 183 ? -90.273 -52.546 64.075 1.00 54.34 183 ASP A CA 1
ATOM 1481 C C . ASP A 1 183 ? -91.379 -53.620 64.086 1.00 54.34 183 ASP A C 1
ATOM 1483 O O . ASP A 1 183 ? -91.944 -53.944 63.041 1.00 54.34 183 ASP A O 1
ATOM 1487 N N . ALA A 1 184 ? -91.758 -54.124 65.266 1.00 52.84 184 ALA A N 1
ATOM 1488 C CA . ALA A 1 184 ? -93.036 -54.812 65.447 1.00 52.84 184 ALA A CA 1
ATOM 1489 C C . ALA A 1 184 ? -93.618 -54.567 66.849 1.00 52.84 184 ALA A C 1
ATOM 1491 O O . ALA A 1 184 ? -92.992 -54.848 67.873 1.00 52.84 184 ALA A O 1
ATOM 1492 N N . ASP A 1 185 ? -94.830 -54.020 66.825 1.00 51.44 185 ASP A N 1
ATOM 1493 C CA . ASP A 1 185 ? -95.743 -53.677 67.912 1.00 51.44 185 ASP A CA 1
ATOM 1494 C C . ASP A 1 185 ? -96.188 -54.884 68.773 1.00 51.44 185 ASP A C 1
ATOM 1496 O O . ASP A 1 185 ? -96.187 -56.011 68.288 1.00 51.44 185 ASP A O 1
ATOM 1500 N N . GLU A 1 186 ? -96.579 -54.652 70.041 1.00 46.41 186 GLU A N 1
ATOM 1501 C CA . GLU A 1 186 ? -97.953 -54.839 70.591 1.00 46.41 186 GLU A CA 1
ATOM 1502 C C . GLU A 1 186 ? -97.974 -54.829 72.148 1.00 46.41 186 GLU A C 1
ATOM 1504 O O . GLU A 1 186 ? -97.286 -55.596 72.822 1.00 46.41 186 GLU A O 1
ATOM 1509 N N . GLU A 1 187 ? -98.794 -53.943 72.728 1.00 46.06 187 GLU A N 1
ATOM 1510 C CA . GLU A 1 187 ? -99.212 -53.880 74.148 1.00 46.06 187 GLU A CA 1
ATOM 1511 C C . GLU A 1 187 ? -100.436 -54.817 74.430 1.00 46.06 187 GLU A C 1
ATOM 1513 O O . GLU A 1 187 ? -100.985 -55.379 73.487 1.00 46.06 187 GLU A O 1
ATOM 1518 N N . PRO A 1 188 ? -101.042 -54.888 75.645 1.00 68.50 188 PRO A N 1
ATOM 1519 C CA . PRO A 1 188 ? -100.518 -55.354 76.936 1.00 68.50 188 PRO A CA 1
ATOM 1520 C C . PRO A 1 188 ? -101.489 -56.374 77.616 1.00 68.50 188 PRO A C 1
ATOM 1522 O O . PRO A 1 188 ? -102.664 -56.478 77.266 1.00 68.50 188 PRO A O 1
ATOM 1525 N N . GLY A 1 189 ? -101.070 -57.109 78.659 1.00 44.97 189 GLY A N 1
ATOM 1526 C CA . GLY A 1 189 ? -101.992 -58.048 79.328 1.00 44.97 189 GLY A CA 1
ATOM 1527 C C . GLY A 1 189 ? -101.547 -58.630 80.671 1.00 44.97 189 GLY A C 1
ATOM 1528 O O . GLY A 1 189 ? -100.867 -59.643 80.716 1.00 44.97 189 GLY A O 1
ATOM 1529 N N . VAL A 1 190 ? -101.975 -57.961 81.748 1.00 53.53 190 VAL A N 1
ATOM 1530 C CA . VAL A 1 190 ? -102.407 -58.446 83.082 1.00 53.53 190 VAL A CA 1
ATOM 1531 C C . VAL A 1 190 ? -102.068 -59.895 83.499 1.00 53.53 190 VAL A C 1
ATOM 1533 O O . VAL A 1 190 ? -102.532 -60.846 82.881 1.00 53.53 190 VAL A O 1
ATOM 1536 N N . GLY A 1 191 ? -101.488 -60.044 84.704 1.00 45.47 191 GLY A N 1
ATOM 1537 C CA . GLY A 1 191 ? -101.817 -61.172 85.597 1.00 45.47 191 GLY A CA 1
ATOM 1538 C C . GLY A 1 191 ? -100.661 -61.862 86.331 1.00 45.47 191 GLY A C 1
ATOM 1539 O O . GLY A 1 191 ? -100.177 -62.901 85.905 1.00 45.47 191 GLY A O 1
ATOM 1540 N N . THR A 1 192 ? -100.300 -61.346 87.508 1.00 49.69 192 THR A N 1
ATOM 1541 C CA . THR A 1 192 ? -99.820 -62.111 88.690 1.00 49.69 192 THR A CA 1
ATOM 1542 C C . THR A 1 192 ? -100.875 -63.183 89.081 1.00 49.69 192 THR A C 1
ATOM 1544 O O . THR A 1 192 ? -102.018 -63.011 88.647 1.00 49.69 192 THR A O 1
ATOM 1547 N N . PRO A 1 193 ? -100.662 -64.178 89.985 1.00 68.44 193 PRO A N 1
ATOM 1548 C CA . PRO A 1 193 ? -99.467 -64.652 90.723 1.00 68.44 193 PRO A CA 1
ATOM 1549 C C . PRO A 1 193 ? -99.270 -66.188 90.705 1.00 68.44 193 PRO A C 1
ATOM 1551 O O . PRO A 1 193 ? -100.169 -66.923 90.321 1.00 68.44 193 PRO A O 1
ATOM 1554 N N . ALA A 1 194 ? -98.148 -66.668 91.257 1.00 41.47 194 ALA A N 1
ATOM 1555 C CA . ALA A 1 194 ? -98.043 -67.813 92.195 1.00 41.47 194 ALA A CA 1
ATOM 1556 C C . ALA A 1 194 ? -96.551 -68.188 92.305 1.00 41.47 194 ALA A C 1
ATOM 1558 O O . ALA A 1 194 ? -95.891 -68.327 91.286 1.00 41.47 194 ALA A O 1
ATOM 1559 N N . SER A 1 195 ? -95.916 -68.098 93.477 1.00 45.97 195 SER A N 1
ATOM 1560 C CA . SER A 1 195 ? -95.940 -69.080 94.579 1.00 45.97 195 SER A CA 1
ATOM 1561 C C . SER A 1 195 ? -95.152 -70.359 94.285 1.00 45.97 195 SER A C 1
ATOM 1563 O O . SER A 1 195 ? -95.302 -70.936 93.216 1.00 45.97 195 SER A O 1
ATOM 1565 N N . ALA A 1 196 ? -94.451 -70.812 95.336 1.00 45.62 196 ALA A N 1
ATOM 1566 C CA . ALA A 1 196 ? -93.703 -72.067 95.490 1.00 45.62 196 ALA A CA 1
ATOM 1567 C C . ALA A 1 196 ? -92.345 -72.080 94.762 1.00 45.62 196 ALA A C 1
ATOM 1569 O O . ALA A 1 196 ? -92.252 -71.669 93.614 1.00 45.62 196 ALA A O 1
ATOM 1570 N N . GLU A 1 197 ? -91.230 -72.488 95.359 1.00 42.16 197 GLU A N 1
ATOM 1571 C CA . GLU A 1 197 ? -90.930 -73.162 96.631 1.00 42.16 197 GLU A CA 1
ATOM 1572 C C . GLU A 1 197 ? -89.435 -72.949 96.933 1.00 42.16 197 GLU A C 1
ATOM 1574 O O . GLU A 1 197 ? -88.673 -72.713 95.963 1.00 42.16 197 GLU A O 1
#

Mean predicted aligned error: 18.45 Å